Protein 5UQZ (pdb70)

Sequence (354 aa):
NTAVADYQKAKAEFPQQKQEQYNKDFEEKYQSDVKEYEAQKAAYEQQYKKEVAQGLASSGRVEEKAQGLVFINEPEAKLSIEEGVNQYLTKEARQKKHATEDILQQYNTDNYTASDFTQANPYDPKEDTWFKMKVGDQISSVTYDNIVNSKYNDKKISKVKINYTLNSSTNNEEGSALVNLFHDPTKTIFIGAQTSNAGRNDKISVTMQIIFYDENGNEIDLSSGNNAIMSLSSLNHWTTKYGDHVEKVNLGDNEFVKIPGSSVDLHGNEIYSAKDNQYKANGATFNGDGADGWDAVNADDGTPRAATAYYGAGAMTYKGEPFTFTVGGNDQNLPTTIWFATNSAVAVPKDPGAKPTPPEEKPELK

Secondary structure (DSSP, 8-state):
--HHHHHHHHHHHHHHHHHHHHHHHHHHHHHHHHHHHHHHHHHHHHHHHHHT-GGGHHHHS--EE-S--TT-EEEEES---EEPHHHHHHHTTS-HHHHT-GGG--GGGEESS--S-TTS-EEEEEETT--EEEEEE---S-EETTEE--EEEEEEEEEE-SSSSSEEEEEE-SSTTT-EEEEE---SSSS--EEEEEEEEEEE-TTSPBPP-TTS--EEEE----EEEETTEEEEEEEE-TTSEEEPPTT-SEEEETTEEEESS--S-GGGT-SS--SSTTSTT-B-TTS-B--GGGGGG-EEEE--S--EEEEEEEEPTTS-EEEEE---S---------SPP-PPPPP---

Structure (mmCIF, N/CA/C/O backbone):
data_5UQZ
#
_entry.id   5UQZ
#
_cell.length_a   213.098
_cell.length_b   48.596
_cell.length_c   40.775
_cell.angle_alpha   90.000
_cell.angle_beta   96.290
_cell.angle_gamma   90.000
#
_symmetry.space_group_name_H-M   'C 1 2 1'
#
loop_
_entity.id
_entity.type
_entity.pdbx_description
1 polymer 'Glucan-binding protein C, GbpC'
2 non-polymer 'CALCIUM ION'
3 water water
#
loop_
_atom_site.group_PDB
_atom_site.id
_atom_site.type_symbol
_atom_site.label_atom_id
_atom_site.label_alt_id
_atom_site.label_comp_id
_atom_site.label_asym_id
_atom_site.label_entity_id
_atom_site.label_seq_id
_atom_site.pdbx_PDB_ins_code
_atom_site.Cartn_x
_atom_site.Cartn_y
_atom_site.Cartn_z
_atom_site.occupancy
_atom_site.B_iso_or_equiv
_atom_site.auth_seq_id
_atom_site.auth_comp_id
_atom_site.auth_asym_id
_atom_site.auth_atom_id
_atom_site.pdbx_PDB_model_num
ATOM 1 N N . ASN A 1 1 ? 119.128 10.076 51.367 1.00 43.62 124 ASN A N 1
ATOM 2 C CA . ASN A 1 1 ? 119.878 10.774 50.322 1.00 42.80 124 ASN A CA 1
ATOM 3 C C . ASN A 1 1 ? 119.550 10.268 48.907 1.00 39.80 124 ASN A C 1
ATOM 4 O O . ASN A 1 1 ? 119.985 9.193 48.502 1.00 37.09 124 ASN A O 1
ATOM 9 N N . THR A 1 2 ? 118.792 11.070 48.149 1.00 38.13 125 THR A N 1
ATOM 10 C CA . THR A 1 2 ? 118.462 10.760 46.761 1.00 34.76 125 THR A CA 1
ATOM 11 C C . THR A 1 2 ? 118.880 11.876 45.813 1.00 28.88 125 THR A C 1
ATOM 12 O O . THR A 1 2 ? 118.321 11.990 44.719 1.00 28.29 125 THR A O 1
ATOM 16 N N . ALA A 1 3 ? 119.865 12.685 46.210 1.00 26.53 126 ALA A N 1
ATOM 17 C CA . ALA A 1 3 ? 120.220 13.893 45.466 1.00 24.72 126 ALA A CA 1
ATOM 18 C C . ALA A 1 3 ? 120.639 13.585 44.035 1.00 21.50 126 ALA A C 1
ATOM 19 O O . ALA A 1 3 ? 120.196 14.252 43.095 1.00 22.94 126 ALA A O 1
ATOM 21 N N . VAL A 1 4 ? 121.500 12.583 43.847 1.00 19.26 127 VAL A N 1
ATOM 22 C CA . VAL A 1 4 ? 121.994 12.273 42.500 1.00 20.72 127 VAL A CA 1
ATOM 23 C C . VAL A 1 4 ? 120.858 11.832 41.589 1.00 22.77 127 VAL A C 1
ATOM 24 O O . VAL A 1 4 ? 120.732 12.309 40.448 1.00 22.01 127 VAL A O 1
ATOM 28 N N . ALA A 1 5 ? 120.044 10.877 42.066 1.00 24.88 128 ALA A N 1
ATOM 29 C CA . ALA A 1 5 ? 118.953 10.378 41.250 1.00 24.45 128 ALA A CA 1
ATOM 30 C C . ALA A 1 5 ? 117.980 11.491 40.897 1.00 24.57 128 ALA A C 1
ATOM 31 O O . ALA A 1 5 ? 117.507 11.581 39.750 1.00 26.81 128 ALA A O 1
ATOM 33 N N . ASP A 1 6 ? 117.653 12.340 41.876 1.00 25.52 129 ASP A N 1
ATOM 34 C CA . ASP A 1 6 ? 116.696 13.417 41.651 1.00 25.04 129 ASP A CA 1
ATOM 35 C C . ASP A 1 6 ? 117.255 14.455 40.678 1.00 24.32 129 ASP A C 1
ATOM 36 O O . ASP A 1 6 ? 116.537 14.922 39.781 1.00 25.74 129 ASP A O 1
ATOM 41 N N . TYR A 1 7 ? 118.522 14.847 40.862 1.00 20.98 130 TYR A N 1
ATOM 42 C CA . TYR A 1 7 ? 119.164 15.780 39.942 1.00 19.90 130 TYR A CA 1
ATOM 43 C C . TYR A 1 7 ? 119.181 15.219 38.523 1.00 20.57 130 TYR A C 1
ATOM 44 O O . TYR A 1 7 ? 118.847 15.922 37.557 1.00 19.56 130 TYR A O 1
ATOM 53 N N . GLN A 1 8 ? 119.575 13.944 38.372 1.00 19.83 131 GLN A N 1
ATOM 54 C CA . GLN A 1 8 ? 119.702 13.383 37.031 1.00 20.92 131 GLN A CA 1
ATOM 55 C C . GLN A 1 8 ? 118.339 13.246 36.363 1.00 22.59 131 GLN A C 1
ATOM 56 O O . GLN A 1 8 ? 118.215 13.456 35.149 1.00 20.74 131 GLN A O 1
ATOM 62 N N . LYS A 1 9 ? 117.303 12.891 37.130 1.00 23.63 132 LYS A N 1
ATOM 63 C CA . LYS A 1 9 ? 115.958 12.819 36.568 1.00 25.39 132 LYS A CA 1
ATOM 64 C C . LYS A 1 9 ? 115.479 14.194 36.128 1.00 22.88 132 LYS A C 1
ATOM 65 O O . LYS A 1 9 ? 114.916 14.354 35.032 1.00 24.86 132 LYS A O 1
ATOM 71 N N . ALA A 1 10 ? 115.653 15.207 36.982 1.00 21.64 133 ALA A N 1
ATOM 72 C CA . ALA A 1 10 ? 115.167 16.524 36.594 1.00 22.37 133 ALA A CA 1
ATOM 73 C C . ALA A 1 10 ? 115.890 17.010 35.347 1.00 21.98 133 ALA A C 1
ATOM 74 O O . ALA A 1 10 ? 115.259 17.557 34.436 1.00 21.06 133 ALA A O 1
ATOM 76 N N . LYS A 1 11 ? 117.198 16.771 35.264 1.00 18.25 134 LYS A N 1
ATOM 77 C CA . LYS A 1 11 ? 117.952 17.207 34.101 1.00 18.52 134 LYS A CA 1
ATOM 78 C C . LYS A 1 11 ? 117.508 16.470 32.841 1.00 18.65 134 LYS A C 1
ATOM 79 O O . LYS A 1 11 ? 117.310 17.082 31.781 1.00 18.08 134 LYS A O 1
ATOM 85 N N . ALA A 1 12 ? 117.347 15.149 32.938 1.00 20.94 135 ALA A N 1
ATOM 86 C CA . ALA A 1 12 ? 116.980 14.360 31.770 1.00 21.47 135 ALA A CA 1
ATOM 87 C C . ALA A 1 12 ? 115.607 14.733 31.229 1.00 19.31 135 ALA A C 1
ATOM 88 O O . ALA A 1 12 ? 115.392 14.673 30.021 1.00 21.66 135 ALA A O 1
ATOM 90 N N . GLU A 1 13 ? 114.673 15.091 32.105 1.00 20.47 136 GLU A N 1
ATOM 91 C CA . GLU A 1 13 ? 113.286 15.342 31.728 1.00 21.36 136 GLU A CA 1
ATOM 92 C C . GLU A 1 13 ? 113.051 16.776 31.297 1.00 19.58 136 GLU A C 1
ATOM 93 O O . GLU A 1 13 ? 111.994 17.064 30.740 1.00 20.96 136 GLU A O 1
ATOM 99 N N . PHE A 1 14 ? 114.008 17.670 31.534 1.00 19.77 137 PHE A N 1
ATOM 100 C CA . PHE A 1 14 ? 113.770 19.084 31.275 1.00 19.28 137 PHE A CA 1
ATOM 101 C C . PHE A 1 14 ? 113.448 19.392 29.822 1.00 18.21 137 PHE A C 1
ATOM 102 O O . PHE A 1 14 ? 112.509 20.165 29.599 1.00 18.57 137 PHE A O 1
ATOM 110 N N . PRO A 1 15 ? 114.140 18.837 28.822 1.00 17.93 138 PRO A N 1
ATOM 111 C CA . PRO A 1 15 ? 113.773 19.156 27.437 1.00 20.11 138 PRO A CA 1
ATOM 112 C C . PRO A 1 15 ? 112.342 18.798 27.129 1.00 20.10 138 PRO A C 1
ATOM 113 O O . PRO A 1 15 ? 111.627 19.612 26.524 1.00 20.61 138 PRO A O 1
ATOM 117 N N . GLN A 1 16 ? 111.876 17.625 27.573 1.00 20.47 139 GLN A N 1
ATOM 118 C CA A GLN A 1 16 ? 110.477 17.260 27.342 0.43 23.05 139 GLN A CA 1
ATOM 119 C CA B GLN A 1 16 ? 110.476 17.260 27.340 0.57 23.43 139 GLN A CA 1
ATOM 120 C C . GLN A 1 16 ? 109.516 18.197 28.075 1.00 21.24 139 GLN A C 1
ATOM 121 O O . GLN A 1 16 ? 108.456 18.564 27.529 1.00 22.88 139 GLN A O 1
ATOM 132 N N . LYS A 1 17 ? 109.837 18.574 29.322 1.00 20.68 140 LYS A N 1
ATOM 133 C CA . LYS A 1 17 ? 108.985 19.512 30.050 1.00 22.14 140 LYS A CA 1
ATOM 134 C C . LYS A 1 17 ? 108.882 20.849 29.322 1.00 19.06 140 LYS A C 1
ATOM 135 O O . LYS A 1 17 ? 107.800 21.447 29.262 1.00 21.24 140 LYS A O 1
ATOM 141 N N . GLN A 1 18 ? 109.985 21.316 28.725 1.00 18.14 141 GLN A N 1
ATOM 142 C CA . GLN A 1 18 ? 109.946 22.569 27.984 1.00 17.92 141 GLN A CA 1
ATOM 143 C C . GLN A 1 18 ? 109.128 22.412 26.713 1.00 19.43 141 GLN A C 1
ATOM 144 O O . GLN A 1 18 ? 108.350 23.306 26.355 1.00 21.44 141 GLN A O 1
ATOM 150 N N . GLU A 1 19 ? 109.250 21.272 26.030 1.00 19.25 142 GLU A N 1
ATOM 151 C CA . GLU A 1 19 ? 108.434 21.081 24.838 1.00 20.87 142 GLU A CA 1
ATOM 152 C C . GLU A 1 19 ? 106.954 21.016 25.185 1.00 22.49 142 GLU A C 1
ATOM 153 O O . GLU A 1 19 ? 106.117 21.604 24.493 1.00 23.03 142 GLU A O 1
ATOM 159 N N . GLN A 1 20 ? 106.617 20.331 26.273 1.00 23.01 143 GLN A N 1
ATOM 160 C CA . GLN A 1 20 ? 105.219 20.309 26.685 1.00 22.69 143 GLN A CA 1
ATOM 161 C C . GLN A 1 20 ? 104.734 21.703 27.062 1.00 22.71 143 GLN A C 1
ATOM 162 O O . GLN A 1 20 ? 103.591 22.084 26.741 1.00 22.47 143 GLN A O 1
ATOM 168 N N . TYR A 1 21 ? 105.578 22.484 27.743 1.00 21.02 144 TYR A N 1
ATOM 169 C CA . TYR A 1 21 ? 105.213 23.860 28.073 1.00 21.44 144 TYR A CA 1
ATOM 170 C C . TYR A 1 21 ? 104.920 24.681 26.813 1.00 20.84 144 TYR A C 1
ATOM 171 O O . TYR A 1 21 ? 103.947 25.438 26.762 1.00 20.81 144 TYR A O 1
ATOM 180 N N . ASN A 1 22 ? 105.759 24.559 25.791 1.00 19.16 145 ASN A N 1
ATOM 181 C CA . ASN A 1 22 ? 105.500 25.319 24.581 1.00 19.89 145 ASN A CA 1
ATOM 182 C C . ASN A 1 22 ? 104.147 24.962 23.992 1.00 18.68 145 ASN A C 1
ATOM 183 O O . ASN A 1 22 ? 103.403 25.847 23.546 1.00 21.09 145 ASN A O 1
ATOM 188 N N . LYS A 1 23 ? 103.822 23.663 23.948 1.00 20.02 146 LYS A N 1
ATOM 189 C CA . LYS A 1 23 ? 102.518 23.240 23.440 1.00 20.25 146 LYS A CA 1
ATOM 190 C C . LYS A 1 23 ? 101.391 23.777 24.316 1.00 19.55 146 LYS A C 1
ATOM 191 O O . LYS A 1 23 ? 100.369 24.272 23.807 1.00 20.22 146 LYS A O 1
ATOM 197 N N . ASP A 1 24 ? 101.550 23.678 25.639 1.00 18.52 147 ASP A N 1
ATOM 198 C CA . ASP A 1 24 ? 100.518 24.156 26.548 1.00 21.18 147 ASP A CA 1
ATOM 199 C C . ASP A 1 24 ? 100.357 25.659 26.475 1.00 20.09 147 ASP A C 1
ATOM 200 O O . ASP A 1 24 ? 99.238 26.168 26.616 1.00 20.09 147 ASP A O 1
ATOM 205 N N . PHE A 1 25 ? 101.444 26.385 26.221 1.00 18.20 148 PHE A N 1
ATOM 206 C CA . PHE A 1 25 ? 101.347 27.836 26.139 1.00 19.45 148 PHE A CA 1
ATOM 207 C C . PHE A 1 25 ? 100.652 28.266 24.850 1.00 18.22 148 PHE A C 1
ATOM 208 O O . PHE A 1 25 ? 99.814 29.183 24.858 1.00 18.74 148 PHE A O 1
ATOM 216 N N A GLU A 1 26 ? 101.001 27.630 23.734 0.54 18.46 149 GLU A N 1
ATOM 217 N N B GLU A 1 26 ? 101.000 27.641 23.720 0.46 18.71 149 GLU A N 1
ATOM 218 C CA A GLU A 1 26 ? 100.286 27.881 22.486 0.54 17.94 149 GLU A CA 1
ATOM 219 C CA B GLU A 1 26 ? 100.256 27.912 22.488 0.46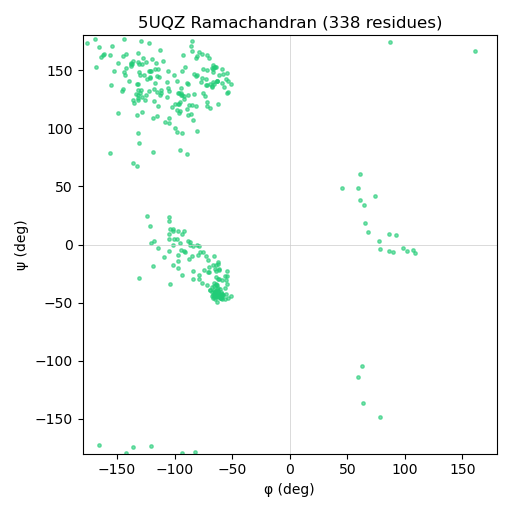 18.67 149 GLU A CA 1
ATOM 220 C C A GLU A 1 26 ? 98.798 27.581 22.636 0.54 17.47 149 GLU A C 1
ATOM 221 C C B GLU A 1 26 ? 98.777 27.612 22.677 0.46 17.44 149 GLU A C 1
ATOM 222 O O A GLU A 1 26 ? 97.944 28.326 22.123 0.54 19.62 149 GLU A O 1
ATOM 223 O O B GLU A 1 26 ? 97.910 28.373 22.212 0.46 17.99 149 GLU A O 1
ATOM 234 N N . LYS A 1 27 ? 98.466 26.498 23.350 1.00 19.62 150 LYS A N 1
ATOM 235 C CA . LYS A 1 27 ? 97.066 26.139 23.558 1.00 21.43 150 LYS A CA 1
ATOM 236 C C . LYS A 1 27 ? 96.381 27.189 24.418 1.00 18.46 150 LYS A C 1
ATOM 237 O O . LYS A 1 27 ? 95.238 27.577 24.148 1.00 17.92 150 LYS A O 1
ATOM 243 N N . TYR A 1 28 ? 97.088 27.691 25.429 1.00 18.40 151 TYR A N 1
ATOM 244 C CA . TYR A 1 28 ? 96.551 28.763 26.258 1.00 19.15 151 TYR A CA 1
ATOM 245 C C . TYR A 1 28 ? 96.259 30.016 25.427 1.00 18.59 151 TYR A C 1
ATOM 246 O O . TYR A 1 28 ? 95.169 30.594 25.534 1.00 19.57 151 TYR A O 1
ATOM 255 N N . GLN A 1 29 ? 97.194 30.428 24.562 1.00 19.59 152 GLN A N 1
ATOM 256 C CA . GLN A 1 29 ? 96.935 31.605 23.732 1.00 18.61 152 GLN A CA 1
ATOM 257 C C . GLN A 1 29 ? 95.695 31.402 22.871 1.00 18.45 152 GLN A C 1
ATOM 258 O O . GLN A 1 29 ? 94.875 32.319 22.715 1.00 21.48 152 GLN A O 1
ATOM 264 N N . SER A 1 30 ? 95.554 30.216 22.281 1.00 16.99 153 SER A N 1
ATOM 265 C CA . SER A 1 30 ? 94.378 29.912 21.464 1.00 18.23 153 SER A CA 1
ATOM 266 C C . SER A 1 30 ? 93.117 29.920 22.319 1.00 17.02 153 SER A C 1
ATOM 267 O O . SER A 1 30 ? 92.063 30.450 21.909 1.00 17.36 153 SER A O 1
ATOM 270 N N . ASP A 1 31 ? 93.189 29.282 23.492 1.00 17.24 154 ASP A N 1
ATOM 271 C CA . ASP A 1 31 ? 92.036 29.220 24.385 1.00 17.61 154 ASP A CA 1
ATOM 272 C C . ASP A 1 31 ? 91.598 30.604 24.858 1.00 16.97 154 ASP A C 1
ATOM 273 O O . ASP A 1 31 ? 90.397 30.842 25.036 1.00 18.72 154 ASP A O 1
ATOM 278 N N . VAL A 1 32 ? 92.538 31.518 25.111 1.00 17.67 155 VAL A N 1
ATOM 279 C CA . VAL A 1 32 ? 92.164 32.859 25.554 1.00 19.43 155 VAL A CA 1
ATOM 280 C C . VAL A 1 32 ? 91.351 33.547 24.476 1.00 16.96 155 VAL A C 1
ATOM 281 O O . VAL A 1 32 ? 90.357 34.211 24.769 1.00 17.92 155 VAL A O 1
ATOM 285 N N . LYS A 1 33 ? 91.751 33.395 23.213 1.00 17.59 156 LYS A N 1
ATOM 286 C CA . LYS A 1 33 ? 90.988 34.039 22.155 1.00 17.28 156 LYS A CA 1
ATOM 287 C C . LYS A 1 33 ? 89.591 33.453 22.055 1.00 15.89 156 LYS A C 1
ATOM 288 O O . LYS A 1 33 ? 88.607 34.187 21.846 1.00 15.94 156 LYS A O 1
ATOM 294 N N . GLU A 1 34 ? 89.482 32.134 22.185 1.00 15.22 157 GLU A N 1
ATOM 295 C CA . GLU A 1 34 ? 88.164 31.526 22.108 1.00 14.10 157 GLU A CA 1
ATOM 296 C C . GLU A 1 34 ? 87.309 31.971 23.278 1.00 13.14 157 GLU A C 1
ATOM 297 O O . GLU A 1 34 ? 86.127 32.279 23.107 1.00 13.59 157 GLU A O 1
ATOM 303 N N . TYR A 1 35 ? 87.900 32.014 24.474 1.00 14.64 158 TYR A N 1
ATOM 304 C CA . TYR A 1 35 ? 87.188 32.438 25.667 1.00 14.76 158 TYR A CA 1
ATOM 305 C C . TYR A 1 35 ? 86.678 33.860 25.512 1.00 14.94 158 TYR A C 1
ATOM 306 O O . TYR A 1 35 ? 85.530 34.170 25.860 1.00 15.19 158 TYR A O 1
ATOM 315 N N . GLU A 1 36 ? 87.529 34.766 25.016 1.00 15.98 159 GLU A N 1
ATOM 316 C CA . GLU A 1 36 ? 87.093 36.145 24.897 1.00 17.13 159 GLU A CA 1
ATOM 317 C C . GLU A 1 36 ? 85.931 36.265 23.922 1.00 14.80 159 GLU A C 1
ATOM 318 O O . GLU A 1 36 ? 84.999 37.059 24.144 1.00 14.43 159 GLU A O 1
ATOM 324 N N . ALA A 1 37 ? 85.962 35.492 22.818 1.00 13.39 160 ALA A N 1
ATOM 325 C CA . ALA A 1 37 ? 84.830 35.545 21.894 1.00 12.49 160 ALA A CA 1
ATOM 326 C C . ALA A 1 37 ? 83.561 34.978 22.523 1.00 11.28 160 ALA A C 1
ATOM 327 O O . ALA A 1 37 ? 82.472 35.580 22.414 1.00 11.51 160 ALA A O 1
ATOM 329 N N . GLN A 1 38 ? 83.676 33.850 23.222 1.00 11.60 161 GLN A N 1
ATOM 330 C CA . GLN A 1 38 ? 82.494 33.262 23.847 1.00 12.22 161 GLN A CA 1
ATOM 331 C C . GLN A 1 38 ? 81.948 34.163 24.934 1.00 11.63 161 GLN A C 1
ATOM 332 O O . GLN A 1 38 ? 80.724 34.322 25.067 1.00 11.36 161 GLN A O 1
ATOM 338 N N . LYS A 1 39 ? 82.852 34.748 25.725 1.00 11.69 162 LYS A N 1
ATOM 339 C CA . LYS A 1 39 ? 82.403 35.614 26.806 1.00 12.71 162 LYS A CA 1
ATOM 340 C C . LYS A 1 39 ? 81.675 36.837 26.256 1.00 12.40 162 LYS A C 1
ATOM 341 O O . LYS A 1 39 ? 80.632 37.229 26.776 1.00 12.98 162 LYS A O 1
ATOM 347 N N . ALA A 1 40 ? 82.213 37.465 25.200 1.00 12.40 163 ALA A N 1
ATOM 348 C CA . ALA A 1 40 ? 81.555 38.629 24.619 1.00 12.40 163 ALA A CA 1
ATOM 349 C C . ALA A 1 40 ? 80.176 38.267 24.099 1.00 11.52 163 ALA A C 1
ATOM 350 O O . ALA A 1 40 ? 79.225 39.028 24.291 1.00 12.77 163 ALA A O 1
ATOM 352 N N . ALA A 1 41 ? 80.059 37.140 23.391 1.00 10.09 164 ALA A N 1
ATOM 353 C CA . ALA A 1 41 ? 78.759 36.739 22.868 1.00 9.89 164 ALA A CA 1
ATOM 354 C C . ALA A 1 41 ? 77.772 36.448 23.999 1.00 9.81 164 ALA A C 1
ATOM 355 O O . ALA A 1 41 ? 76.594 36.839 23.912 1.00 10.43 164 ALA A O 1
ATOM 357 N N . TYR A 1 42 ? 78.226 35.747 25.062 1.00 10.06 165 TYR A N 1
ATOM 358 C CA . TYR A 1 42 ? 77.375 35.446 26.210 1.00 11.18 165 TYR A CA 1
ATOM 359 C C . TYR A 1 42 ? 76.907 36.713 26.906 1.00 11.95 165 TYR A C 1
ATOM 360 O O . TYR A 1 42 ? 75.719 36.850 27.233 1.00 11.55 165 TYR A O 1
ATOM 369 N N . GLU A 1 43 ? 77.824 37.663 27.108 1.00 11.77 166 GLU A N 1
ATOM 370 C CA . GLU A 1 43 ? 77.404 38.873 27.793 1.00 12.77 166 GLU A CA 1
ATOM 371 C C . GLU A 1 43 ? 76.408 39.643 26.938 1.00 11.71 166 GLU A C 1
ATOM 372 O O . GLU A 1 43 ? 75.473 40.260 27.469 1.00 12.76 166 GLU A O 1
ATOM 378 N N . GLN A 1 44 ? 76.627 39.680 25.622 1.00 11.73 167 GLN A N 1
ATOM 379 C CA A GLN A 1 44 ? 75.662 40.346 24.759 0.42 11.65 167 GLN A CA 1
ATOM 380 C CA B GLN A 1 44 ? 75.661 40.344 24.755 0.58 12.08 167 GLN A CA 1
ATOM 381 C C . GLN A 1 44 ? 74.297 39.668 24.812 1.00 10.98 167 GLN A C 1
ATOM 382 O O . GLN A 1 44 ? 73.259 40.346 24.879 1.00 11.66 167 GLN A O 1
ATOM 393 N N . TYR A 1 45 ? 74.278 38.334 24.759 1.00 10.70 168 TYR A N 1
ATOM 394 C CA . TYR A 1 45 ? 73.014 37.629 24.833 1.00 10.13 168 TYR A CA 1
ATOM 395 C C . TYR A 1 45 ? 72.290 37.911 26.155 1.00 10.45 168 TYR A C 1
ATOM 396 O O . TYR A 1 45 ? 71.073 38.173 26.161 1.00 10.61 168 TYR A O 1
ATOM 405 N N . LYS A 1 46 ? 73.021 37.904 27.273 1.00 10.78 169 LYS A N 1
ATOM 406 C CA . LYS A 1 46 ? 72.381 38.208 28.549 1.00 11.64 169 LYS A CA 1
ATOM 407 C C . LYS A 1 46 ? 71.776 39.598 28.534 1.00 11.44 169 LYS A C 1
ATOM 408 O O . LYS A 1 46 ? 70.679 39.803 29.081 1.00 12.82 169 LYS A O 1
ATOM 414 N N . LYS A 1 47 ? 72.479 40.580 27.946 1.00 12.40 170 LYS A N 1
ATOM 415 C CA . LYS A 1 47 ? 71.954 41.936 27.866 1.00 13.28 170 LYS A CA 1
ATOM 416 C C . LYS A 1 47 ? 70.701 41.977 26.993 1.00 12.36 170 LYS A C 1
ATOM 417 O O . LYS A 1 47 ? 69.733 42.680 27.317 1.00 13.21 170 LYS A O 1
ATOM 423 N N . GLU A 1 48 ? 70.705 41.270 25.854 1.00 11.61 171 GLU A N 1
ATOM 424 C CA . GLU A 1 48 ? 69.538 41.264 24.960 1.00 11.24 171 GLU A CA 1
ATOM 425 C C . GLU A 1 48 ? 68.323 40.682 25.660 1.00 10.77 171 GLU A C 1
ATOM 426 O O . GLU A 1 48 ? 67.197 41.175 25.476 1.00 12.04 171 GLU A O 1
ATOM 432 N N . VAL A 1 49 ? 68.523 39.616 26.435 1.00 10.87 172 VAL A N 1
ATOM 433 C CA . VAL A 1 49 ? 67.419 39.024 27.202 1.00 10.71 172 VAL A CA 1
ATOM 434 C C . VAL A 1 49 ? 66.937 39.991 28.282 1.00 12.27 172 VAL A C 1
ATOM 435 O O . VAL A 1 49 ? 65.731 40.245 28.417 1.00 14.48 172 VAL A O 1
ATOM 439 N N . ALA A 1 50 ? 67.869 40.599 29.025 1.00 12.28 173 ALA A N 1
ATOM 440 C CA . ALA A 1 50 ? 67.462 41.469 30.131 1.00 13.78 173 ALA A CA 1
ATOM 441 C C . ALA A 1 50 ? 66.760 42.723 29.625 1.00 13.13 173 ALA A C 1
ATOM 442 O O . ALA A 1 50 ? 65.802 43.204 30.249 1.00 16.75 173 ALA A O 1
ATOM 444 N N . GLN A 1 51 ? 67.249 43.312 28.550 1.00 12.88 174 GLN A N 1
ATOM 445 C CA . GLN A 1 51 ? 66.746 44.601 28.097 1.00 13.58 174 GLN A CA 1
ATOM 446 C C . GLN A 1 51 ? 65.611 44.486 27.122 1.00 14.08 174 GLN A C 1
ATOM 447 O O . GLN A 1 51 ? 65.022 45.510 26.761 1.00 14.94 174 GLN A O 1
ATOM 453 N N . GLY A 1 52 ? 65.296 43.278 26.688 1.00 13.22 175 GLY A N 1
ATOM 454 C CA . GLY A 1 52 ? 64.223 43.134 25.742 1.00 14.80 175 GLY A CA 1
ATOM 455 C C . GLY A 1 52 ? 64.621 43.594 24.360 1.00 14.18 175 GLY A C 1
ATOM 456 O O . GLY A 1 52 ? 63.843 44.291 23.687 1.00 15.57 175 GLY A O 1
ATOM 457 N N . LEU A 1 53 ? 65.839 43.249 23.922 1.00 13.67 176 LEU A N 1
ATOM 458 C CA . LEU A 1 53 ? 66.228 43.490 22.549 1.00 14.67 176 LEU A CA 1
ATOM 459 C C . LEU A 1 53 ? 65.747 42.328 21.690 1.00 13.54 176 LEU A C 1
ATOM 460 O O . LEU A 1 53 ? 65.356 41.289 22.196 1.00 13.99 176 LEU A O 1
ATOM 465 N N . ALA A 1 54 ? 65.781 42.510 20.366 1.00 15.78 177 ALA A N 1
ATOM 466 C CA . ALA A 1 54 ? 65.164 41.543 19.452 1.00 15.55 177 ALA A CA 1
ATOM 467 C C . ALA A 1 54 ? 65.645 40.109 19.679 1.00 16.54 177 ALA A C 1
ATOM 468 O O . ALA A 1 54 ? 64.823 39.182 19.731 1.00 15.97 177 ALA A O 1
ATOM 470 N N . SER A 1 55 ? 66.968 39.908 19.822 1.00 14.80 178 SER A N 1
ATOM 471 C CA A SER A 1 55 ? 67.491 38.545 20.016 0.81 17.35 178 SER A CA 1
ATOM 472 C CA B SER A 1 55 ? 67.483 38.542 20.020 0.19 15.28 178 SER A CA 1
ATOM 473 C C . SER A 1 55 ? 67.107 37.940 21.377 1.00 13.95 178 SER A C 1
ATOM 474 O O . SER A 1 55 ? 67.162 36.708 21.569 1.00 14.60 178 SER A O 1
ATOM 479 N N . GLY A 1 56 ? 66.702 38.760 22.340 1.00 11.27 179 GLY A N 1
ATOM 480 C CA . GLY A 1 56 ? 66.157 38.235 23.572 1.00 10.85 179 GLY A CA 1
ATOM 481 C C . GLY A 1 56 ? 64.887 37.429 23.376 1.00 10.79 179 GLY A C 1
ATOM 482 O O . GLY A 1 56 ? 64.506 36.679 24.282 1.00 11.28 179 GLY A O 1
ATOM 483 N N . ARG A 1 57 ? 64.253 37.541 22.202 1.00 10.02 180 ARG A N 1
ATOM 484 C CA . ARG A 1 57 ? 63.057 36.753 21.963 1.00 10.83 180 ARG A CA 1
ATOM 485 C C . ARG A 1 57 ? 63.314 35.259 22.009 1.00 10.00 180 ARG A C 1
ATOM 486 O O . ARG A 1 57 ? 62.376 34.507 22.259 1.00 11.01 180 ARG A O 1
ATOM 494 N N . VAL A 1 58 ? 64.551 34.801 21.810 1.00 10.70 181 VAL A N 1
ATOM 495 C CA . VAL A 1 58 ? 64.803 33.354 21.926 1.00 11.25 181 VAL A CA 1
ATOM 496 C C . VAL A 1 58 ? 64.347 32.833 23.282 1.00 12.91 181 VAL A C 1
ATOM 497 O O . VAL A 1 58 ? 63.759 31.747 23.388 1.00 13.81 181 VAL A O 1
ATOM 501 N N . GLU A 1 59 ? 64.642 33.586 24.342 1.00 12.40 182 GLU A N 1
ATOM 502 C CA A GLU A 1 59 ? 64.200 33.234 25.679 0.55 15.27 182 GLU A CA 1
ATOM 503 C CA B GLU A 1 59 ? 64.187 33.220 25.672 0.45 15.33 182 GLU A CA 1
ATOM 504 C C . GLU A 1 59 ? 62.802 33.784 25.982 1.00 17.63 182 GLU A C 1
ATOM 505 O O . GLU A 1 59 ? 61.942 33.078 26.518 1.00 22.32 182 GLU A O 1
ATOM 516 N N . LYS A 1 60 ? 62.552 35.037 25.630 1.00 13.97 183 LYS A N 1
ATOM 517 C CA . LYS A 1 60 ? 61.353 35.699 26.128 1.00 15.14 183 LYS A CA 1
ATOM 518 C C . LYS A 1 60 ? 60.094 35.302 25.373 1.00 13.04 183 LYS A C 1
ATOM 519 O O . LYS A 1 60 ? 59.001 35.407 25.953 1.00 17.89 183 LYS A O 1
ATOM 525 N N . ALA A 1 61 ? 60.216 34.963 24.094 1.00 10.54 184 ALA A N 1
ATOM 526 C CA . ALA A 1 61 ? 59.032 34.762 23.277 1.00 10.54 184 ALA A CA 1
ATOM 527 C C . ALA A 1 61 ? 58.758 33.289 23.010 1.00 9.22 184 ALA A C 1
ATOM 528 O O . ALA A 1 61 ? 57.747 32.983 22.377 1.00 10.62 184 ALA A O 1
ATOM 530 N N . GLN A 1 62 ? 59.647 32.390 23.423 1.00 9.13 185 GLN A N 1
ATOM 531 C CA . GLN A 1 62 ? 59.508 30.992 23.013 1.00 8.60 185 GLN A CA 1
ATOM 532 C C . GLN A 1 62 ? 58.310 30.324 23.660 1.00 8.37 185 GLN A C 1
ATOM 533 O O . GLN A 1 62 ? 58.248 30.165 24.891 1.00 10.42 185 GLN A O 1
ATOM 539 N N . GLY A 1 63 ? 57.357 29.889 22.853 1.00 8.11 186 GLY A N 1
ATOM 540 C CA . GLY A 1 63 ? 56.254 29.061 23.291 1.00 7.91 186 GLY A CA 1
ATOM 541 C C . GLY A 1 63 ? 56.275 27.673 22.686 1.00 7.56 186 GLY A C 1
ATOM 542 O O . GLY A 1 63 ? 55.391 26.867 23.013 1.00 8.12 186 GLY A O 1
ATOM 543 N N . LEU A 1 64 ? 57.222 27.386 21.800 1.00 7.16 187 LEU A N 1
ATOM 544 C CA . LEU A 1 64 ? 57.283 26.096 21.127 1.00 7.25 187 LEU A CA 1
ATOM 545 C C . LEU A 1 64 ? 58.262 25.205 21.888 1.00 7.46 187 LEU A C 1
ATOM 546 O O . LEU A 1 64 ? 59.399 25.608 22.147 1.00 8.14 187 LEU A O 1
ATOM 551 N N . VAL A 1 65 ? 57.826 23.984 22.195 1.00 7.53 188 VAL A N 1
ATOM 552 C CA . VAL A 1 65 ? 58.694 22.922 22.682 1.00 8.35 188 VAL A CA 1
ATOM 553 C C . VAL A 1 65 ? 58.602 21.810 21.644 1.00 7.71 188 VAL A C 1
ATOM 554 O O . VAL A 1 65 ? 57.555 21.174 21.511 1.00 8.38 188 VAL A O 1
ATOM 558 N N . PHE A 1 66 ? 59.667 21.615 20.885 1.00 7.83 189 PHE A N 1
ATOM 559 C CA . PHE A 1 66 ? 59.667 20.688 19.758 1.00 7.28 189 PHE A CA 1
ATOM 560 C C . PHE A 1 66 ? 61.121 20.291 19.555 1.00 7.51 189 PHE A C 1
ATOM 561 O O . PHE A 1 66 ? 61.839 20.822 18.706 1.00 7.51 189 PHE A O 1
ATOM 569 N N . ILE A 1 67 ? 61.576 19.377 20.398 1.00 10.06 190 ILE A N 1
ATOM 570 C CA . ILE A 1 67 ? 63.000 19.081 20.457 1.00 13.01 190 ILE A CA 1
ATOM 571 C C . ILE A 1 67 ? 63.347 17.628 20.392 1.00 14.31 190 ILE A C 1
ATOM 572 O O . ILE A 1 67 ? 64.450 17.275 19.957 1.00 18.65 190 ILE A O 1
ATOM 577 N N . ASN A 1 68 ? 62.475 16.769 20.847 1.00 10.73 191 ASN A N 1
ATOM 578 C CA . ASN A 1 68 ? 62.838 15.348 20.954 1.00 18.01 191 ASN A CA 1
ATOM 579 C C . ASN A 1 68 ? 61.575 14.534 20.735 1.00 11.76 191 ASN A C 1
ATOM 580 O O . ASN A 1 68 ? 60.701 14.613 21.580 1.00 15.23 191 ASN A O 1
ATOM 585 N N . GLU A 1 69 ? 61.475 13.765 19.642 1.00 8.85 192 GLU A N 1
ATOM 586 C CA . GLU A 1 69 ? 60.285 12.950 19.391 1.00 8.24 192 GLU A CA 1
ATOM 587 C C . GLU A 1 69 ? 60.734 11.580 18.925 1.00 9.07 192 GLU A C 1
ATOM 588 O O . GLU A 1 69 ? 60.563 11.186 17.763 1.00 8.82 192 GLU A O 1
ATOM 594 N N . PRO A 1 70 ? 61.311 10.794 19.842 1.00 9.58 193 PRO A N 1
ATOM 595 C CA . PRO A 1 70 ? 61.956 9.542 19.437 1.00 11.64 193 PRO A CA 1
ATOM 596 C C . PRO A 1 70 ? 60.972 8.416 19.170 1.00 10.49 193 PRO A C 1
ATOM 597 O O . PRO A 1 70 ? 61.384 7.355 18.698 1.00 14.02 193 PRO A O 1
ATOM 601 N N . GLU A 1 71 ? 59.684 8.611 19.435 1.00 11.01 194 GLU A N 1
ATOM 602 C CA . GLU A 1 71 ? 58.655 7.605 19.184 1.00 10.58 194 GLU A CA 1
ATOM 603 C C . GLU A 1 71 ? 57.872 7.888 17.917 1.00 8.77 194 GLU A C 1
ATOM 604 O O . GLU A 1 71 ? 56.948 7.138 17.620 1.00 9.78 194 GLU A O 1
ATOM 610 N N . ALA A 1 72 ? 58.178 8.968 17.215 1.00 8.64 195 ALA A N 1
ATOM 611 C CA . ALA A 1 72 ? 57.310 9.385 16.1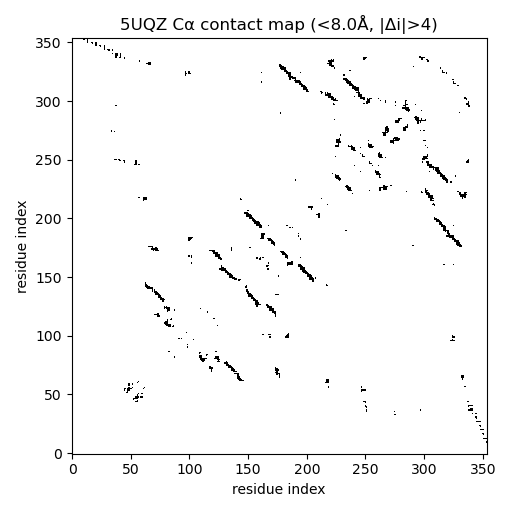13 1.00 8.65 195 ALA A CA 1
ATOM 612 C C . ALA A 1 72 ? 57.368 8.368 14.974 1.00 7.54 195 ALA A C 1
ATOM 613 O O . ALA A 1 72 ? 58.388 7.698 14.756 1.00 9.16 195 ALA A O 1
ATOM 615 N N . LYS A 1 73 ? 56.267 8.285 14.229 1.00 8.18 196 LYS A N 1
ATOM 616 C CA . LYS A 1 73 ? 56.202 7.434 13.050 1.00 8.08 196 LYS A CA 1
ATOM 617 C C . LYS A 1 73 ? 55.721 8.272 11.869 1.00 8.42 196 LYS A C 1
ATOM 618 O O . LYS A 1 73 ? 55.093 9.320 12.039 1.00 10.04 196 LYS A O 1
ATOM 624 N N . LEU A 1 74 ? 56.001 7.752 10.672 1.00 9.05 197 LEU A N 1
ATOM 625 C CA . LEU A 1 74 ? 55.874 8.488 9.424 1.00 10.81 197 LEU A CA 1
ATOM 626 C C . LEU A 1 74 ? 54.816 7.922 8.494 1.00 9.51 197 LEU A C 1
ATOM 627 O O . LEU A 1 74 ? 54.714 6.709 8.343 1.00 11.74 197 LEU A O 1
ATOM 632 N N . SER A 1 75 ? 54.145 8.810 7.761 1.00 9.60 198 SER A N 1
ATOM 633 C CA . SER A 1 75 ? 53.304 8.489 6.620 1.00 10.39 198 SER A CA 1
ATOM 634 C C . SER A 1 75 ? 53.717 9.432 5.509 1.00 9.93 198 SER A C 1
ATOM 635 O O . SER A 1 75 ? 53.767 10.648 5.724 1.00 10.71 198 SER A O 1
ATOM 638 N N . ILE A 1 76 ? 54.054 8.879 4.347 1.00 9.51 199 ILE A N 1
ATOM 639 C CA . ILE A 1 76 ? 54.718 9.656 3.305 1.00 9.42 199 ILE A CA 1
ATOM 640 C C . ILE A 1 76 ? 53.871 9.606 2.044 1.00 9.72 199 ILE A C 1
ATOM 641 O O . ILE A 1 76 ? 53.481 8.519 1.608 1.00 12.46 199 ILE A O 1
ATOM 646 N N . GLU A 1 77 ? 53.639 10.766 1.449 1.00 9.13 200 GLU A N 1
ATOM 647 C CA A GLU A 1 77 ? 52.948 10.878 0.186 0.56 10.48 200 GLU A CA 1
ATOM 648 C CA B GLU A 1 77 ? 52.936 10.899 0.191 0.44 9.69 200 GLU A CA 1
ATOM 649 C C . GLU A 1 77 ? 53.837 11.596 -0.817 1.00 9.15 200 GLU A C 1
ATOM 650 O O . GLU A 1 77 ? 54.538 12.551 -0.480 1.00 10.24 200 GLU A O 1
ATOM 661 N N . GLY A 1 78 ? 53.834 11.106 -2.051 1.00 8.59 201 GLY A N 1
ATOM 662 C CA . GLY A 1 78 ? 54.507 11.778 -3.146 1.00 9.60 201 GLY A CA 1
ATOM 663 C C . GLY A 1 78 ? 55.885 11.240 -3.488 1.00 9.38 201 GLY A C 1
ATOM 664 O O . GLY A 1 78 ? 56.493 11.744 -4.431 1.00 11.00 201 GLY A O 1
ATOM 665 N N . VAL A 1 79 ? 56.417 10.267 -2.764 1.00 10.44 202 VAL A N 1
ATOM 666 C CA . VAL A 1 79 ? 57.725 9.675 -3.072 1.00 11.30 202 VAL A CA 1
ATOM 667 C C . VAL A 1 79 ? 57.494 8.485 -3.970 1.00 14.22 202 VAL A C 1
ATOM 668 O O . VAL A 1 79 ? 56.677 7.606 -3.648 1.00 18.45 202 VAL A O 1
ATOM 672 N N . ASN A 1 80 ? 58.206 8.457 -5.108 1.00 17.83 203 ASN A N 1
ATOM 673 C CA . ASN A 1 80 ? 58.116 7.357 -6.038 1.00 21.47 203 ASN A CA 1
ATOM 674 C C . ASN A 1 80 ? 59.343 6.471 -6.107 1.00 12.91 203 ASN A C 1
ATOM 675 O O . ASN A 1 80 ? 59.288 5.470 -6.791 1.00 14.47 203 ASN A O 1
ATOM 680 N N . GLN A 1 81 ? 60.471 6.840 -5.519 1.00 12.58 204 GLN A N 1
ATOM 681 C CA . GLN A 1 81 ? 61.703 6.039 -5.602 1.00 10.11 204 GLN A CA 1
ATOM 682 C C . GLN A 1 81 ? 62.291 5.865 -4.209 1.00 10.29 204 GLN A C 1
ATOM 683 O O . GLN A 1 81 ? 63.154 6.649 -3.785 1.00 12.59 204 GLN A O 1
ATOM 689 N N . TYR A 1 82 ? 61.858 4.846 -3.500 1.00 8.07 205 TYR A N 1
ATOM 690 C CA . TYR A 1 82 ? 62.472 4.500 -2.221 1.00 7.33 205 TYR A CA 1
ATOM 691 C C . TYR A 1 82 ? 63.744 3.688 -2.443 1.00 7.68 205 TYR A C 1
ATOM 692 O O . TYR A 1 82 ? 63.838 2.887 -3.374 1.00 9.02 205 TYR A O 1
ATOM 701 N N . LEU A 1 83 ? 64.749 3.896 -1.574 1.00 7.55 206 LEU A N 1
ATOM 702 C CA . LEU A 1 83 ? 65.959 3.096 -1.660 1.00 7.42 206 LEU A CA 1
ATOM 703 C C . LEU A 1 83 ? 65.662 1.711 -1.113 1.00 7.99 206 LEU A C 1
ATOM 704 O O . LEU A 1 83 ? 65.143 1.574 -0.009 1.00 8.91 206 LEU A O 1
ATOM 709 N N . THR A 1 84 ? 66.017 0.676 -1.859 1.00 8.80 207 THR A N 1
ATOM 710 C CA . THR A 1 84 ? 65.777 -0.674 -1.347 1.00 9.96 207 THR A CA 1
ATOM 711 C C . THR A 1 84 ? 66.626 -0.912 -0.100 1.00 10.63 207 THR A C 1
ATOM 712 O O . THR A 1 84 ? 67.691 -0.317 0.092 1.00 11.42 207 THR A O 1
ATOM 716 N N . LYS A 1 85 ? 66.152 -1.787 0.775 1.00 12.89 208 LYS A N 1
ATOM 717 C CA . LYS A 1 85 ? 66.958 -2.092 1.943 1.00 15.72 208 LYS A CA 1
ATOM 718 C C . LYS A 1 85 ? 68.271 -2.748 1.570 1.00 14.45 208 LYS A C 1
ATOM 719 O O . LYS A 1 85 ? 69.278 -2.512 2.235 1.00 15.00 208 LYS A O 1
ATOM 725 N N . GLU A 1 86 ? 68.287 -3.584 0.521 1.00 14.13 209 GLU A N 1
ATOM 726 C CA . GLU A 1 86 ? 69.559 -4.143 0.067 1.00 13.82 209 GLU A CA 1
ATOM 727 C C . GLU A 1 86 ? 70.548 -3.066 -0.337 1.00 12.61 209 GLU A C 1
ATOM 728 O O . GLU A 1 86 ? 71.727 -3.142 0.000 1.00 13.94 209 GLU A O 1
ATOM 734 N N . ALA A 1 87 ? 70.082 -2.041 -1.055 1.00 12.32 210 ALA A N 1
ATOM 735 C CA . ALA A 1 87 ? 70.999 -0.963 -1.433 1.00 12.15 210 ALA A CA 1
ATOM 736 C C . ALA A 1 87 ? 71.422 -0.128 -0.233 1.00 13.01 210 ALA A C 1
ATOM 737 O O . ALA A 1 87 ? 72.593 0.274 -0.140 1.00 15.20 210 ALA A O 1
ATOM 739 N N . ARG A 1 88 ? 70.506 0.146 0.706 1.00 13.56 211 ARG A N 1
ATOM 740 C CA . ARG A 1 88 ? 70.890 0.822 1.936 1.00 15.31 211 ARG A CA 1
ATOM 741 C C . ARG A 1 88 ? 71.994 0.048 2.657 1.00 17.75 211 ARG A C 1
ATOM 742 O O . ARG A 1 88 ? 73.000 0.624 3.081 1.00 19.85 211 ARG A O 1
ATOM 750 N N . GLN A 1 89 ? 71.821 -1.270 2.785 1.00 17.10 212 GLN A N 1
ATOM 751 C CA . GLN A 1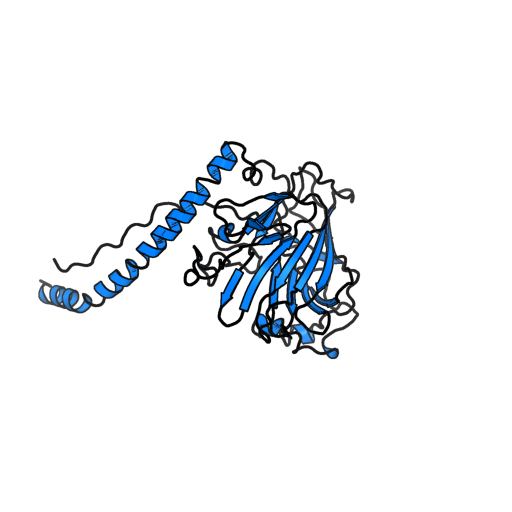 89 ? 72.829 -2.110 3.439 1.00 19.90 212 GLN A CA 1
ATOM 752 C C . GLN A 1 89 ? 74.161 -2.014 2.712 1.00 18.65 212 GLN A C 1
ATOM 753 O O . GLN A 1 89 ? 75.231 -1.908 3.338 1.00 21.82 212 GLN A O 1
ATOM 759 N N . LYS A 1 90 ? 74.120 -2.089 1.374 1.00 18.38 213 LYS A N 1
ATOM 760 C CA A LYS A 1 90 ? 75.367 -2.126 0.620 0.44 20.25 213 LYS A CA 1
ATOM 761 C CA B LYS A 1 90 ? 75.365 -2.118 0.609 0.56 19.94 213 LYS A CA 1
ATOM 762 C C . LYS A 1 90 ? 76.167 -0.840 0.787 1.00 21.00 213 LYS A C 1
ATOM 763 O O . LYS A 1 90 ? 77.404 -0.873 0.752 1.00 29.21 213 LYS A O 1
ATOM 774 N N . HIS A 1 91 ? 75.500 0.287 0.981 1.00 18.77 214 HIS A N 1
ATOM 775 C CA . HIS A 1 91 ? 76.189 1.563 1.113 1.00 21.18 214 HIS A CA 1
ATOM 776 C C . HIS A 1 91 ? 76.455 1.973 2.558 1.00 26.20 214 HIS A C 1
ATOM 777 O O . HIS A 1 91 ? 77.017 3.051 2.789 1.00 27.68 214 HIS A O 1
ATOM 784 N N . ALA A 1 92 ? 76.075 1.156 3.530 1.00 25.13 215 ALA A N 1
ATOM 785 C CA . ALA A 1 92 ? 76.115 1.581 4.926 1.00 25.76 215 ALA A CA 1
ATOM 786 C C . ALA A 1 92 ? 77.523 1.720 5.483 1.00 28.89 215 ALA A C 1
ATOM 787 O O . ALA A 1 92 ? 77.709 2.452 6.453 1.00 32.09 215 ALA A O 1
ATOM 789 N N . THR A 1 93 ? 78.508 1.037 4.918 1.00 30.99 216 THR A N 1
ATOM 790 C CA . THR A 1 93 ? 79.847 1.119 5.491 1.00 34.92 216 THR A CA 1
ATOM 791 C C . THR A 1 93 ? 80.706 2.175 4.822 1.00 38.52 216 THR A C 1
ATOM 792 O O . THR A 1 93 ? 81.826 2.424 5.276 1.00 37.82 216 THR A O 1
ATOM 796 N N . GLU A 1 94 ? 80.197 2.815 3.777 1.00 35.42 217 GLU A N 1
ATOM 797 C CA . GLU A 1 94 ? 80.943 3.807 3.019 1.00 33.92 217 GLU A CA 1
ATOM 798 C C . GLU A 1 94 ? 81.110 5.094 3.817 1.00 30.51 217 GLU A C 1
ATOM 799 O O . GLU A 1 94 ? 80.413 5.348 4.804 1.00 32.80 217 GLU A O 1
ATOM 805 N N . ASP A 1 95 ? 82.056 5.915 3.359 1.00 32.27 218 ASP A N 1
ATOM 806 C CA . ASP A 1 95 ? 82.159 7.293 3.811 1.00 33.36 218 ASP A CA 1
ATOM 807 C C . ASP A 1 95 ? 80.841 8.011 3.518 1.00 28.63 218 ASP A C 1
ATOM 808 O O . ASP A 1 95 ? 80.160 7.706 2.548 1.00 25.32 218 ASP A O 1
ATOM 813 N N . ILE A 1 96 ? 80.466 8.952 4.387 1.00 24.60 219 ILE A N 1
ATOM 814 C CA . ILE A 1 96 ? 79.256 9.744 4.179 1.00 23.96 219 ILE A CA 1
ATOM 815 C C . ILE A 1 96 ? 79.199 10.356 2.779 1.00 18.89 219 ILE A C 1
ATOM 816 O O . ILE A 1 96 ? 78.144 10.349 2.119 1.00 15.88 219 ILE A O 1
ATOM 821 N N . LEU A 1 97 ? 80.308 10.917 2.305 1.00 16.87 220 LEU A N 1
ATOM 822 C CA . LEU A 1 97 ? 80.248 11.525 0.981 1.00 17.46 220 LEU A CA 1
ATOM 823 C C . LEU A 1 97 ? 80.008 10.500 -0.100 1.00 18.68 220 LEU A C 1
ATOM 824 O O . LEU A 1 97 ? 79.249 10.771 -1.040 1.00 18.30 220 LEU A O 1
ATOM 829 N N . GLN A 1 98 ? 80.572 9.298 0.047 1.00 19.69 221 GLN A N 1
ATOM 830 C CA . GLN A 1 98 ? 80.282 8.252 -0.929 1.00 20.00 221 GLN A CA 1
ATOM 831 C C . GLN A 1 98 ? 78.865 7.726 -0.786 1.00 16.20 221 GLN A C 1
ATOM 832 O O . GLN A 1 98 ? 78.247 7.355 -1.789 1.00 17.32 221 GLN A O 1
ATOM 838 N N . GLN A 1 99 ? 78.342 7.647 0.442 1.00 15.22 222 GLN A N 1
ATOM 839 C CA . GLN A 1 99 ? 76.958 7.225 0.617 1.00 14.55 222 GLN A CA 1
ATOM 840 C C . GLN A 1 99 ? 75.997 8.135 -0.126 1.00 11.98 222 GLN A C 1
ATOM 841 O O . GLN A 1 99 ? 74.934 7.682 -0.556 1.00 13.98 222 GLN A O 1
ATOM 847 N N . TYR A 1 100 ? 76.339 9.418 -0.266 1.00 12.08 223 TYR A N 1
ATOM 848 C CA . TYR A 1 100 ? 75.489 10.353 -0.977 1.00 10.92 223 TYR A CA 1
ATOM 849 C C . TYR A 1 100 ? 75.991 10.619 -2.385 1.00 11.70 223 TYR A C 1
ATOM 850 O O . TYR A 1 100 ? 75.488 11.531 -3.046 1.00 12.99 223 TYR A O 1
ATOM 859 N N . ASN A 1 101 ? 76.918 9.817 -2.882 1.00 13.40 224 ASN A N 1
ATOM 860 C CA . ASN A 1 101 ? 77.361 9.952 -4.263 1.00 14.33 224 ASN A CA 1
ATOM 861 C C . ASN A 1 101 ? 76.333 9.263 -5.152 1.00 13.61 224 ASN A C 1
ATOM 862 O O . ASN A 1 101 ? 76.343 8.048 -5.303 1.00 13.79 224 ASN A O 1
ATOM 867 N N . THR A 1 102 ? 75.411 10.046 -5.730 1.00 12.50 225 THR A N 1
ATOM 868 C CA . THR A 1 102 ? 74.349 9.480 -6.558 1.00 13.24 225 THR A CA 1
ATOM 869 C C . THR A 1 102 ? 74.881 8.765 -7.790 1.00 13.43 225 THR A C 1
ATOM 870 O O . THR A 1 102 ? 74.133 7.981 -8.399 1.00 14.55 225 THR A O 1
ATOM 874 N N . ASP A 1 103 ? 76.138 8.994 -8.184 1.00 13.10 226 ASP A N 1
ATOM 875 C CA . ASP A 1 103 ? 76.696 8.213 -9.292 1.00 14.37 226 ASP A CA 1
ATOM 876 C C . ASP A 1 103 ? 76.806 6.729 -8.937 1.00 17.85 226 ASP A C 1
ATOM 877 O O . ASP A 1 103 ? 76.948 5.889 -9.839 1.00 20.09 226 ASP A O 1
ATOM 882 N N . ASN A 1 104 ? 76.821 6.401 -7.644 1.00 16.21 227 ASN A N 1
ATOM 883 C CA . ASN A 1 104 ? 77.074 5.036 -7.189 1.00 18.59 227 ASN A CA 1
ATOM 884 C C . ASN A 1 104 ? 75.795 4.232 -6.979 1.00 16.68 227 ASN A C 1
ATOM 885 O O . ASN A 1 104 ? 75.838 3.136 -6.412 1.00 19.31 227 ASN A O 1
ATOM 890 N N . TYR A 1 105 ? 74.663 4.763 -7.389 1.00 14.51 228 TYR A N 1
ATOM 891 C CA . TYR A 1 105 ? 73.376 4.095 -7.310 1.00 14.42 228 TYR A CA 1
ATOM 892 C C . TYR A 1 105 ? 72.818 3.998 -8.716 1.00 15.49 228 TYR A C 1
ATOM 893 O O . TYR A 1 105 ? 73.125 4.834 -9.577 1.00 18.21 228 TYR A O 1
ATOM 902 N N . THR A 1 106 ? 72.054 2.947 -8.962 1.00 14.53 229 THR A N 1
ATOM 903 C CA . THR A 1 106 ? 71.409 2.748 -10.259 1.00 14.26 229 THR A CA 1
ATOM 904 C C . THR A 1 106 ? 69.929 2.477 -10.027 1.00 13.97 229 THR A C 1
ATOM 905 O O . THR A 1 106 ? 69.464 2.343 -8.887 1.00 13.59 229 THR A O 1
ATOM 909 N N . ALA A 1 107 ? 69.179 2.373 -11.124 1.00 15.74 230 ALA A N 1
ATOM 910 C CA . ALA A 1 107 ? 67.726 2.229 -11.013 1.00 15.59 230 ALA A CA 1
ATOM 911 C C . ALA A 1 107 ? 67.328 1.026 -10.161 1.00 14.40 230 ALA A C 1
ATOM 912 O O . ALA A 1 107 ? 66.348 1.089 -9.397 1.00 13.60 230 ALA A O 1
ATOM 914 N N . SER A 1 108 ? 68.068 -0.072 -10.266 1.00 12.71 231 SER A N 1
ATOM 915 C CA . SER A 1 108 ? 67.775 -1.289 -9.523 1.00 11.61 231 SER A CA 1
ATOM 916 C C . SER A 1 108 ? 67.933 -1.129 -8.014 1.00 11.42 231 SER A C 1
ATOM 917 O O . SER A 1 108 ? 67.508 -2.009 -7.269 1.00 12.12 231 SER A O 1
ATOM 920 N N . ASP A 1 109 ? 68.502 -0.020 -7.551 1.00 10.80 232 ASP A N 1
ATOM 921 C CA . ASP A 1 109 ? 68.593 0.284 -6.129 1.00 10.33 232 ASP A CA 1
ATOM 922 C C . ASP A 1 109 ? 67.344 0.936 -5.565 1.00 9.44 232 ASP A C 1
ATOM 923 O O . ASP A 1 109 ? 67.308 1.223 -4.366 1.00 10.00 232 ASP A O 1
ATOM 928 N N . PHE A 1 110 ? 66.332 1.188 -6.391 1.00 9.38 233 PHE A N 1
ATOM 929 C CA . PHE A 1 110 ? 65.150 1.924 -5.949 1.00 9.42 233 PHE A CA 1
ATOM 930 C C . PHE A 1 110 ? 63.879 1.136 -6.294 1.00 9.93 233 PHE A C 1
ATOM 931 O O . PHE A 1 110 ? 63.837 0.338 -7.238 1.00 12.77 233 PHE A O 1
ATOM 939 N N . THR A 1 111 ? 62.830 1.403 -5.537 1.00 9.49 234 THR A N 1
ATOM 940 C CA . THR A 1 111 ? 61.538 0.775 -5.761 1.00 8.77 234 THR A CA 1
ATOM 941 C C . THR A 1 111 ? 60.424 1.764 -5.468 1.00 8.17 234 THR A C 1
ATOM 942 O O . THR A 1 111 ? 60.545 2.613 -4.580 1.00 8.68 234 THR A O 1
ATOM 946 N N . GLN A 1 112 ? 59.316 1.634 -6.188 1.00 7.84 235 GLN A N 1
ATOM 947 C CA . GLN A 1 112 ? 58.150 2.475 -5.978 1.00 8.23 235 GLN A CA 1
ATOM 948 C C . GLN A 1 112 ? 57.388 2.116 -4.721 1.00 8.34 235 GLN A C 1
ATOM 949 O O . GLN A 1 112 ? 56.608 2.946 -4.244 1.00 9.16 235 GLN A O 1
ATOM 955 N N . ALA A 1 113 ? 57.529 0.897 -4.216 1.00 8.36 236 ALA A N 1
ATOM 956 C CA . ALA A 1 113 ? 56.809 0.466 -3.029 1.00 8.98 236 ALA A CA 1
ATOM 957 C C . ALA A 1 113 ? 57.699 0.655 -1.794 1.00 8.88 236 ALA A C 1
ATOM 958 O O . ALA A 1 113 ? 58.782 0.065 -1.694 1.00 11.50 236 ALA A O 1
ATOM 960 N N . ASN A 1 114 ? 57.220 1.416 -0.837 1.00 8.59 237 ASN A N 1
ATOM 961 C CA . ASN A 1 114 ? 58.028 1.722 0.340 1.00 9.07 237 ASN A CA 1
ATOM 962 C C . ASN A 1 114 ? 58.359 0.445 1.121 1.00 8.82 237 ASN A C 1
ATOM 963 O O . ASN A 1 114 ? 57.434 -0.229 1.599 1.00 10.63 237 ASN A O 1
ATOM 968 N N . PRO A 1 115 ? 59.638 0.096 1.326 1.00 8.61 238 PRO A N 1
ATOM 969 C CA . PRO A 1 115 ? 59.954 -1.083 2.120 1.00 10.46 238 PRO A CA 1
ATOM 970 C C . PRO A 1 115 ? 60.155 -0.763 3.589 1.00 10.04 238 PRO A C 1
ATOM 971 O O . PRO A 1 115 ? 60.398 -1.699 4.366 1.00 11.81 238 PRO A O 1
ATOM 975 N N . TYR A 1 116 ? 60.145 0.502 3.999 1.00 10.03 239 TYR A N 1
ATOM 976 C CA . TYR A 1 116 ? 60.448 0.911 5.365 1.00 10.06 239 TYR A CA 1
ATOM 977 C C . TYR A 1 116 ? 59.173 0.919 6.205 1.00 10.98 239 TYR A C 1
ATOM 978 O O . TYR A 1 116 ? 58.100 1.350 5.765 1.00 15.41 239 TYR A O 1
ATOM 987 N N . ASP A 1 117 ? 59.288 0.450 7.435 1.00 9.61 240 ASP A N 1
ATOM 988 C CA . ASP A 1 117 ? 58.203 0.521 8.388 1.00 10.39 240 ASP A CA 1
ATOM 989 C C . ASP A 1 117 ? 57.944 1.990 8.733 1.00 10.21 240 ASP A C 1
ATOM 990 O O . ASP A 1 117 ? 58.870 2.811 8.701 1.00 10.28 240 ASP A O 1
ATOM 995 N N . PRO A 1 118 ? 56.705 2.348 9.094 1.00 9.30 241 PRO A N 1
ATOM 996 C CA . PRO A 1 118 ? 56.465 3.740 9.509 1.00 9.82 241 PRO A CA 1
ATOM 997 C C . PRO A 1 118 ? 57.341 4.198 10.660 1.00 9.09 241 PRO A C 1
ATOM 998 O O . PRO A 1 118 ? 57.546 5.403 10.857 1.00 9.60 241 PRO A O 1
ATOM 1002 N N . LYS A 1 119 ? 57.784 3.276 11.501 1.00 8.57 242 LYS A N 1
ATOM 1003 C CA . LYS A 1 119 ? 58.490 3.626 12.722 1.00 9.16 242 LYS A CA 1
ATOM 1004 C C . LYS A 1 119 ? 59.989 3.812 12.535 1.00 9.65 242 LYS A C 1
ATOM 1005 O O . LYS A 1 119 ? 60.676 4.084 13.530 1.00 12.07 242 LYS A O 1
ATOM 1011 N N . GLU A 1 120 ? 60.515 3.697 11.308 1.00 9.60 243 GLU A N 1
ATOM 1012 C CA . GLU A 1 120 ? 61.963 3.786 11.125 1.00 9.64 243 GLU A CA 1
ATOM 1013 C C . GLU A 1 120 ? 62.339 4.859 10.107 1.00 8.88 243 GLU A C 1
ATOM 1014 O O . GLU A 1 120 ? 61.527 5.319 9.285 1.00 9.54 243 GLU A O 1
ATOM 1020 N N . ASP A 1 121 ? 63.587 5.312 10.248 1.00 8.61 244 ASP A N 1
ATOM 1021 C CA . ASP A 1 121 ? 64.146 6.235 9.274 1.00 8.41 244 ASP A CA 1
ATOM 1022 C C . ASP A 1 121 ? 64.003 5.640 7.879 1.00 8.76 244 ASP A C 1
ATOM 1023 O O . ASP A 1 121 ? 64.173 4.442 7.687 1.00 9.77 244 ASP A O 1
ATOM 1028 N N . THR A 1 122 ? 63.686 6.488 6.905 1.00 8.66 245 THR A N 1
ATOM 1029 C CA . THR A 1 122 ? 63.337 6.033 5.558 1.00 8.88 245 THR A CA 1
ATOM 1030 C C . THR A 1 122 ? 64.248 6.686 4.535 1.00 10.49 245 THR A C 1
ATOM 1031 O O . THR A 1 122 ? 64.569 7.859 4.652 1.00 18.42 245 THR A O 1
ATOM 1035 N N . TRP A 1 123 ? 64.642 5.976 3.500 1.00 7.85 246 TRP A N 1
ATOM 1036 C CA . TRP A 1 123 ? 65.543 6.493 2.465 1.00 8.80 246 TRP A CA 1
ATOM 1037 C C . TRP A 1 123 ? 64.819 6.526 1.128 1.00 6.88 246 TRP A C 1
ATOM 1038 O O . TRP A 1 123 ? 64.140 5.548 0.767 1.00 7.63 246 TRP A O 1
ATOM 1049 N N . PHE A 1 124 ? 65.034 7.598 0.373 1.00 7.50 247 PHE A N 1
ATOM 1050 C CA . PHE A 1 124 ? 64.417 7.715 -0.937 1.00 7.24 247 PHE A CA 1
ATOM 1051 C C . PHE A 1 124 ? 65.160 8.758 -1.748 1.00 7.47 247 PHE A C 1
ATOM 1052 O O . PHE A 1 124 ? 65.925 9.559 -1.207 1.00 8.96 247 PHE A O 1
ATOM 1060 N N . LYS A 1 125 ? 64.925 8.745 -3.056 1.00 8.63 248 LYS A N 1
ATOM 1061 C CA . LYS A 1 125 ? 65.417 9.789 -3.937 1.00 10.10 248 LYS A CA 1
ATOM 1062 C C . LYS A 1 125 ? 64.296 10.788 -4.160 1.00 10.57 248 LYS A C 1
ATOM 1063 O O . LYS A 1 125 ? 63.171 10.403 -4.458 1.00 15.04 248 LYS A O 1
ATOM 1069 N N . MET A 1 126 ? 64.603 12.058 -3.984 1.00 9.63 249 MET A N 1
ATOM 1070 C CA . MET A 1 126 ? 63.672 13.105 -4.375 1.00 8.68 249 MET A CA 1
ATOM 1071 C C . MET A 1 126 ? 63.946 13.539 -5.803 1.00 8.93 249 MET A C 1
ATOM 1072 O O . MET A 1 126 ? 65.065 13.408 -6.314 1.00 11.17 249 MET A O 1
ATOM 1077 N N . LYS A 1 127 ? 62.892 14.025 -6.467 1.00 9.39 250 LYS A N 1
ATOM 1078 C CA . LYS A 1 127 ? 62.941 14.468 -7.851 1.00 9.30 250 LYS A CA 1
ATOM 1079 C C . LYS A 1 127 ? 62.603 15.955 -7.882 1.00 9.57 250 LYS A C 1
ATOM 1080 O O . LYS A 1 127 ? 61.626 16.399 -7.244 1.00 9.95 250 LYS A O 1
ATOM 1086 N N . VAL A 1 128 ? 63.394 16.717 -8.623 1.00 10.14 251 VAL A N 1
ATOM 1087 C CA . VAL A 1 128 ? 63.179 18.161 -8.686 1.00 10.71 251 VAL A CA 1
ATOM 1088 C C . VAL A 1 128 ? 61.735 18.457 -9.077 1.00 10.93 251 VAL A C 1
ATOM 1089 O O . VAL A 1 128 ? 61.210 17.892 -10.052 1.00 12.83 251 VAL A O 1
ATOM 1093 N N . GLY A 1 129 ? 61.091 19.347 -8.310 1.00 11.89 252 GLY A N 1
ATOM 1094 C CA . GLY A 1 129 ? 59.787 19.867 -8.645 1.00 13.98 252 GLY A CA 1
ATOM 1095 C C . GLY A 1 129 ? 58.625 19.076 -8.103 1.00 13.72 252 GLY A C 1
ATOM 1096 O O . GLY A 1 129 ? 57.479 19.506 -8.261 1.00 18.99 252 GLY A O 1
ATOM 1097 N N . ASP A 1 130 ? 58.866 17.907 -7.475 1.00 12.68 253 ASP A N 1
ATOM 1098 C CA . ASP A 1 130 ? 57.792 17.040 -6.995 1.00 12.95 253 ASP A CA 1
ATOM 1099 C C . ASP A 1 130 ? 57.657 17.125 -5.482 1.00 12.09 253 ASP A C 1
ATOM 1100 O O . ASP A 1 130 ? 58.452 16.531 -4.729 1.00 13.52 253 ASP A O 1
ATOM 1105 N N . GLN A 1 131 ? 56.621 17.827 -5.037 1.00 11.53 254 GLN A N 1
ATOM 1106 C CA . GLN A 1 131 ? 56.436 18.038 -3.608 1.00 10.51 254 GLN A CA 1
ATOM 1107 C C . GLN A 1 131 ? 56.062 16.719 -2.948 1.00 10.03 254 GLN A C 1
ATOM 1108 O O . GLN A 1 131 ? 55.263 15.937 -3.493 1.00 12.30 254 GLN A O 1
ATOM 1114 N N . ILE A 1 132 ? 56.648 16.467 -1.788 1.00 9.30 255 ILE A N 1
ATOM 1115 C CA . ILE A 1 132 ? 56.263 15.347 -0.969 1.00 8.75 255 ILE A CA 1
ATOM 1116 C C . ILE A 1 132 ? 55.688 15.867 0.336 1.00 9.37 255 ILE A C 1
ATOM 1117 O O . ILE A 1 132 ? 55.954 16.996 0.752 1.00 9.25 255 ILE A O 1
ATOM 1122 N N . SER A 1 133 ? 54.854 15.047 0.975 1.00 7.55 256 SER A N 1
ATOM 1123 C CA A SER A 1 133 ? 54.224 15.418 2.221 0.51 8.23 256 SER A CA 1
ATOM 1124 C CA B SER A 1 133 ? 54.208 15.408 2.235 0.49 7.84 256 SER A CA 1
ATOM 1125 C C . SER A 1 133 ? 54.434 14.317 3.240 1.00 7.75 256 SER A C 1
ATOM 1126 O O . SER A 1 133 ? 54.048 13.172 2.996 1.00 9.16 256 SER A O 1
ATOM 1131 N N . VAL A 1 134 ? 55.001 14.677 4.375 1.00 7.67 257 VAL A N 1
ATOM 1132 C CA . VAL A 1 134 ? 55.308 13.688 5.404 1.00 7.44 257 VAL A CA 1
ATOM 1133 C C . VAL A 1 134 ? 54.515 14.023 6.648 1.00 6.97 257 VAL A C 1
ATOM 1134 O O . VAL A 1 134 ? 54.605 15.142 7.176 1.00 8.03 257 VAL A O 1
ATOM 1138 N N . THR A 1 135 ? 53.710 13.069 7.120 1.00 6.93 258 THR A N 1
ATOM 1139 C CA . THR A 1 135 ? 52.936 13.249 8.353 1.00 7.20 258 THR A CA 1
ATOM 1140 C C . THR A 1 135 ? 53.564 12.417 9.437 1.00 7.44 258 THR A C 1
ATOM 1141 O O . THR A 1 135 ? 53.760 11.210 9.264 1.00 9.16 258 THR A O 1
ATOM 1145 N N . TYR A 1 136 ? 53.857 13.074 10.563 1.00 6.56 259 TYR A N 1
ATOM 1146 C CA . TYR A 1 136 ? 54.503 12.428 11.696 1.00 6.90 259 TYR A CA 1
ATOM 1147 C C . TYR A 1 136 ? 53.507 12.381 12.842 1.00 6.89 259 TYR A C 1
ATOM 1148 O O . TYR A 1 136 ? 52.902 13.414 13.217 1.00 7.89 259 TYR A O 1
ATOM 1157 N N . ASP A 1 137 ? 53.311 11.211 13.415 1.00 6.86 260 ASP A N 1
ATOM 1158 C CA . ASP A 1 137 ? 52.468 11.144 14.595 1.00 9.29 260 ASP A CA 1
ATOM 1159 C C . ASP A 1 137 ? 53.110 10.262 15.642 1.00 7.38 260 ASP A C 1
ATOM 1160 O O . ASP A 1 137 ? 54.255 9.856 15.494 1.00 8.44 260 ASP A O 1
ATOM 1165 N N . ASN A 1 138 ? 52.385 10.010 16.740 1.00 7.60 261 ASN A N 1
ATOM 1166 C CA . ASN A 1 138 ? 52.987 9.564 18.006 1.00 7.75 261 ASN A CA 1
ATOM 1167 C C . ASN A 1 138 ? 53.974 10.617 18.530 1.00 7.02 261 ASN A C 1
ATOM 1168 O O . ASN A 1 138 ? 55.173 10.374 18.696 1.00 7.53 261 ASN A O 1
ATOM 1173 N N . ILE A 1 139 ? 53.412 11.815 18.775 1.00 8.04 262 ILE A N 1
ATOM 1174 C CA . ILE A 1 139 ? 54.150 12.997 19.261 1.00 7.39 262 ILE A CA 1
ATOM 1175 C C . ILE A 1 139 ? 53.830 13.090 20.741 1.00 7.49 262 ILE A C 1
ATOM 1176 O O . ILE A 1 139 ? 52.653 13.212 21.140 1.00 8.56 262 ILE A O 1
ATOM 1181 N N . VAL A 1 140 ? 54.892 12.983 21.568 1.00 7.93 263 VAL A N 1
ATOM 1182 C CA . VAL A 1 140 ? 54.697 12.750 22.992 1.00 8.75 263 VAL A CA 1
ATOM 1183 C C . VAL A 1 140 ? 55.250 13.841 23.877 1.00 8.86 263 VAL A C 1
ATOM 1184 O O . VAL A 1 140 ? 54.815 13.925 25.042 1.00 10.71 263 VAL A O 1
ATOM 1188 N N . ASN A 1 141 ? 56.164 14.693 23.384 1.00 8.79 264 ASN A N 1
ATOM 1189 C CA . ASN A 1 141 ? 56.918 15.639 24.224 1.00 10.04 264 ASN A CA 1
ATOM 1190 C C . ASN A 1 141 ? 56.695 17.079 23.833 1.00 9.92 264 ASN A C 1
ATOM 1191 O O . ASN A 1 141 ? 57.403 17.921 24.397 1.00 14.71 264 ASN A O 1
ATOM 1196 N N . SER A 1 142 ? 55.876 17.382 22.842 1.00 7.72 265 SER A N 1
ATOM 1197 C CA . SER A 1 142 ? 55.910 18.685 22.204 1.00 6.84 265 SER A CA 1
ATOM 1198 C C . SER A 1 142 ? 54.624 19.477 22.436 1.00 6.41 265 SER A C 1
ATOM 1199 O O . SER A 1 142 ? 53.533 18.904 22.571 1.00 7.46 265 SER A O 1
ATOM 1202 N N . LYS A 1 143 ? 54.755 20.813 22.437 1.00 7.12 266 LYS A N 1
ATOM 1203 C CA . LYS A 1 143 ? 53.592 21.676 22.623 1.00 7.00 266 LYS A CA 1
ATOM 1204 C C . LYS A 1 143 ? 53.902 23.025 22.003 1.00 7.03 266 LYS A C 1
ATOM 1205 O O . LYS A 1 143 ? 55.070 23.377 21.772 1.00 7.64 266 LYS A O 1
ATOM 1211 N N . TYR A 1 144 ? 52.847 23.798 21.777 1.00 6.87 267 TYR A N 1
ATOM 1212 C CA . TYR A 1 144 ? 53.000 25.200 21.353 1.00 7.32 267 TYR A CA 1
ATOM 1213 C C . TYR A 1 144 ? 52.021 26.029 22.167 1.00 7.15 267 TYR A C 1
ATOM 1214 O O . TYR A 1 144 ? 50.814 25.794 22.086 1.00 7.51 267 TYR A O 1
ATOM 1223 N N . ASN A 1 145 ? 52.532 27.000 22.906 1.00 7.69 268 ASN A N 1
ATOM 1224 C CA . ASN A 1 145 ? 51.680 27.855 23.756 1.00 7.81 268 ASN A CA 1
ATOM 1225 C C . ASN A 1 145 ? 50.676 27.011 24.550 1.00 8.76 268 ASN A C 1
ATOM 1226 O O . ASN A 1 145 ? 49.470 27.289 24.600 1.00 8.89 268 ASN A O 1
ATOM 1231 N N . ASP A 1 146 ? 51.193 25.966 25.193 1.00 8.41 269 ASP A N 1
ATOM 1232 C CA . ASP A 1 146 ? 50.384 25.097 26.041 1.00 8.81 269 ASP A CA 1
ATOM 1233 C C . ASP A 1 146 ? 49.351 24.261 25.284 1.00 8.75 269 ASP A C 1
ATOM 1234 O O . ASP A 1 146 ? 48.512 23.620 25.954 1.00 10.73 269 ASP A O 1
ATOM 1239 N N . LYS A 1 147 ? 49.403 24.206 23.966 1.00 7.95 270 LYS A N 1
ATOM 1240 C CA . LYS A 1 147 ? 48.620 23.258 23.178 1.00 7.81 270 LYS A CA 1
ATOM 1241 C C . LYS A 1 147 ? 49.536 22.073 22.915 1.00 7.15 270 LYS A C 1
ATOM 1242 O O . LYS A 1 147 ? 50.517 22.189 22.158 1.00 8.07 270 LYS A O 1
ATOM 1248 N N . LYS A 1 148 ? 49.195 20.916 23.464 1.00 6.98 271 LYS A N 1
ATOM 1249 C CA . LYS A 1 148 ? 49.984 19.731 23.143 1.00 7.18 271 LYS A CA 1
ATOM 1250 C C . LYS A 1 148 ? 49.853 19.453 21.642 1.00 6.64 271 LYS A C 1
ATOM 1251 O O . LYS A 1 148 ? 48.760 19.556 21.073 1.00 7.71 271 LYS A O 1
ATOM 1257 N N . ILE A 1 149 ? 50.955 19.047 21.040 1.00 6.86 272 ILE A N 1
ATOM 1258 C CA . ILE A 1 149 ? 51.007 18.756 19.611 1.00 6.95 272 ILE A CA 1
ATOM 1259 C C . ILE A 1 149 ? 50.785 17.272 19.397 1.00 7.18 272 ILE A C 1
ATOM 1260 O O . ILE A 1 149 ? 51.464 16.445 20.017 1.00 7.73 272 ILE A O 1
ATOM 1265 N N . SER A 1 150 ? 49.832 16.936 18.512 1.00 7.07 273 SER A N 1
ATOM 1266 C CA . SER A 1 150 ? 49.461 15.541 18.261 1.00 6.98 273 SER A CA 1
ATOM 1267 C C . SER A 1 150 ? 50.070 14.988 16.990 1.00 7.06 273 SER A C 1
ATOM 1268 O O . SER A 1 150 ? 50.098 13.756 16.825 1.00 7.81 273 SER A O 1
ATOM 1271 N N . LYS A 1 151 ? 50.531 15.840 16.097 1.00 6.35 274 LYS A N 1
ATOM 1272 C CA . LYS A 1 151 ? 50.909 15.435 14.754 1.00 6.35 274 LYS A CA 1
ATOM 1273 C C . LYS A 1 151 ? 51.654 16.601 14.152 1.00 6.25 274 LYS A C 1
ATOM 1274 O O . LYS A 1 151 ? 51.394 17.762 14.519 1.00 6.63 274 LYS A O 1
ATOM 1280 N N . VAL A 1 152 ? 52.549 16.310 13.221 1.00 6.38 275 VAL A N 1
ATOM 1281 C CA . VAL A 1 152 ? 53.274 17.327 12.480 1.00 6.56 275 VAL A CA 1
ATOM 1282 C C . VAL A 1 152 ? 53.184 16.930 11.015 1.00 6.22 275 VAL A C 1
ATOM 1283 O O . VAL A 1 152 ? 53.379 15.761 10.687 1.00 7.62 275 VAL A O 1
ATOM 1287 N N . LYS A 1 153 ? 52.956 17.903 10.131 1.00 6.24 276 LYS A N 1
ATOM 1288 C CA . LYS A 1 153 ? 53.091 17.664 8.702 1.00 6.44 276 LYS A CA 1
ATOM 1289 C C . LYS A 1 153 ? 54.227 18.524 8.176 1.00 6.00 276 LYS A C 1
ATOM 1290 O O . LYS A 1 153 ? 54.271 19.722 8.475 1.00 7.41 276 LYS A O 1
ATOM 1296 N N . ILE A 1 154 ? 55.134 17.910 7.420 1.00 6.45 277 ILE A N 1
ATOM 1297 C CA . ILE A 1 154 ? 56.192 18.665 6.761 1.00 6.48 277 ILE A CA 1
ATOM 1298 C C . ILE A 1 154 ? 56.144 18.344 5.291 1.00 7.10 277 ILE A C 1
ATOM 1299 O O . ILE A 1 154 ? 56.242 17.169 4.894 1.00 7.14 277 ILE A O 1
ATOM 1304 N N . ASN A 1 155 ? 56.016 19.391 4.459 1.00 6.95 278 ASN A N 1
ATOM 1305 C CA . ASN A 1 155 ? 56.139 19.246 3.025 1.00 6.50 278 ASN A CA 1
ATOM 1306 C C . ASN A 1 155 ? 57.545 19.627 2.619 1.00 7.07 278 ASN A C 1
ATOM 1307 O O . ASN A 1 155 ? 58.116 20.577 3.157 1.00 7.74 278 ASN A O 1
ATOM 1312 N N . TYR A 1 156 ? 58.100 18.870 1.667 1.00 6.62 279 TYR A N 1
ATOM 1313 C CA . TYR A 1 156 ? 59.442 19.115 1.150 1.00 7.57 279 TYR A CA 1
ATOM 1314 C C . TYR A 1 156 ? 59.383 19.101 -0.370 1.00 7.23 279 TYR A C 1
ATOM 1315 O O . TYR A 1 156 ? 58.755 18.212 -0.971 1.00 7.91 279 TYR A O 1
ATOM 1324 N N . THR A 1 157 ? 60.100 20.041 -0.990 1.00 6.92 280 THR A N 1
ATOM 1325 C CA . THR A 1 157 ? 60.210 20.079 -2.460 1.00 7.73 280 THR A CA 1
ATOM 1326 C C . THR A 1 157 ? 61.669 20.344 -2.822 1.00 6.97 280 THR A C 1
ATOM 1327 O O . THR A 1 157 ? 62.240 21.363 -2.407 1.00 8.06 280 THR A O 1
ATOM 1331 N N . LEU A 1 158 ? 62.235 19.452 -3.630 1.00 7.93 281 LEU A N 1
ATOM 1332 C CA . LEU A 1 158 ? 63.594 19.670 -4.138 1.00 7.45 281 LEU A CA 1
ATOM 1333 C C . LEU A 1 158 ? 63.510 20.624 -5.333 1.00 8.34 281 LEU A C 1
ATOM 1334 O O . LEU A 1 158 ? 62.808 20.324 -6.306 1.00 9.95 281 LEU A O 1
ATOM 1339 N N . ASN A 1 159 ? 64.156 21.786 -5.248 1.00 8.18 282 ASN A N 1
ATOM 1340 C CA . ASN A 1 159 ? 64.065 22.772 -6.326 1.00 8.81 282 ASN A CA 1
ATOM 1341 C C . ASN A 1 159 ? 65.202 22.626 -7.326 1.00 8.85 282 ASN A C 1
ATOM 1342 O O . ASN A 1 159 ? 65.079 23.053 -8.475 1.00 10.79 282 ASN A O 1
ATOM 1347 N N . SER A 1 160 ? 66.333 22.091 -6.909 1.00 8.42 283 SER A N 1
ATOM 1348 C CA . SER A 1 160 ? 67.517 21.917 -7.754 1.00 9.04 283 SER A CA 1
ATOM 1349 C C . SER A 1 160 ? 68.449 20.927 -7.074 1.00 8.40 283 SER A C 1
ATOM 1350 O O . SER A 1 160 ? 68.351 20.701 -5.851 1.00 8.55 283 SER A O 1
ATOM 1353 N N . SER A 1 161 ? 69.364 20.368 -7.865 1.00 9.36 284 SER A N 1
ATOM 1354 C CA . SER A 1 161 ? 70.387 19.461 -7.341 1.00 9.46 284 SER A CA 1
ATOM 1355 C C . SER A 1 161 ? 71.759 19.866 -7.882 1.00 9.21 284 SER A C 1
ATOM 1356 O O . SER A 1 161 ? 71.872 20.614 -8.871 1.00 10.46 284 SER A O 1
ATOM 1359 N N . THR A 1 162 ? 72.807 19.325 -7.247 1.00 9.19 285 THR A N 1
ATOM 1360 C CA . THR A 1 162 ? 74.164 19.418 -7.747 1.00 10.01 285 THR A CA 1
ATOM 1361 C C . THR A 1 162 ? 74.500 18.330 -8.775 1.00 9.28 285 THR A C 1
ATOM 1362 O O . THR A 1 162 ? 75.585 18.399 -9.373 1.00 10.48 285 THR A O 1
ATOM 1366 N N . ASN A 1 163 ? 73.625 17.327 -8.951 1.00 10.28 286 ASN A N 1
ATOM 1367 C CA . ASN A 1 163 ? 73.892 16.338 -9.978 1.00 11.17 286 ASN A CA 1
ATOM 1368 C C . ASN A 1 163 ? 73.191 16.730 -11.278 1.00 12.07 286 ASN A C 1
ATOM 1369 O O . ASN A 1 163 ? 72.573 17.797 -11.383 1.00 11.80 286 ASN A O 1
ATOM 1374 N N . ASN A 1 164 ? 73.341 15.891 -12.303 1.00 12.32 287 ASN A N 1
ATOM 1375 C CA . ASN A 1 164 ? 72.747 16.166 -13.609 1.00 13.66 287 ASN A CA 1
ATOM 1376 C C . ASN A 1 164 ? 71.515 15.305 -13.865 1.00 14.81 287 ASN A C 1
ATOM 1377 O O . ASN A 1 164 ? 71.127 15.092 -15.008 1.00 17.26 287 ASN A O 1
ATOM 1382 N N . GLU A 1 165 ? 70.880 14.826 -12.804 1.00 13.58 288 GLU A N 1
ATOM 1383 C CA A GLU A 1 165 ? 69.733 13.935 -12.899 0.58 14.37 288 GLU A CA 1
ATOM 1384 C CA B GLU A 1 165 ? 69.732 13.938 -12.905 0.42 14.62 288 GLU A CA 1
ATOM 1385 C C . GLU A 1 165 ? 68.495 14.517 -12.229 1.00 14.44 288 GLU A C 1
ATOM 1386 O O . GLU A 1 165 ? 67.466 13.826 -12.152 1.00 16.06 288 GLU A O 1
ATOM 1397 N N . GLY A 1 166 ? 68.561 15.753 -11.734 1.00 12.50 289 GLY A N 1
ATOM 1398 C CA . GLY A 1 166 ? 67.389 16.343 -11.074 1.00 13.66 289 GLY A CA 1
ATOM 1399 C C . GLY A 1 166 ? 66.955 15.562 -9.855 1.00 11.05 289 GLY A C 1
ATOM 1400 O O . GLY A 1 166 ? 65.753 15.421 -9.611 1.00 12.64 289 GLY A O 1
ATOM 1401 N N . SER A 1 167 ? 67.922 15.046 -9.081 1.00 10.85 290 SER A N 1
ATOM 1402 C CA . SER A 1 167 ? 67.583 14.143 -7.989 1.00 9.96 290 SER A CA 1
ATOM 1403 C C . SER A 1 167 ? 68.536 14.368 -6.829 1.00 9.21 290 SER A C 1
ATOM 1404 O O . SER A 1 167 ? 69.615 14.976 -6.969 1.00 10.19 290 SER A O 1
ATOM 1407 N N . ALA A 1 168 ? 68.117 13.885 -5.662 1.00 8.39 291 ALA A N 1
ATOM 1408 C CA . ALA A 1 168 ? 69.020 13.870 -4.524 1.00 8.38 291 ALA A CA 1
ATOM 1409 C C . ALA A 1 168 ? 68.576 12.712 -3.635 1.00 8.59 291 ALA A C 1
ATOM 1410 O O . ALA A 1 168 ? 67.397 12.350 -3.608 1.00 9.97 291 ALA A O 1
ATOM 1412 N N . LEU A 1 169 ? 69.544 12.115 -2.937 1.00 7.91 292 LEU A N 1
ATOM 1413 C CA . LEU A 1 169 ? 69.260 11.039 -2.014 1.00 7.48 292 LEU A CA 1
ATOM 1414 C C . LEU A 1 169 ? 68.947 11.619 -0.632 1.00 7.33 292 LEU A C 1
ATOM 1415 O O . LEU A 1 169 ? 69.683 12.491 -0.136 1.00 7.95 292 LEU A O 1
ATOM 1420 N N . VAL A 1 170 ? 67.938 11.061 0.036 1.00 7.44 293 VAL A N 1
ATOM 1421 C CA . VAL A 1 170 ? 67.435 11.572 1.306 1.00 7.28 293 VAL A CA 1
ATOM 1422 C C . VAL A 1 170 ? 67.368 10.453 2.320 1.00 8.55 293 VAL A C 1
ATOM 1423 O O . VAL A 1 170 ? 66.827 9.369 2.034 1.00 8.39 293 VAL A O 1
ATOM 1427 N N . ASN A 1 171 ? 67.871 10.716 3.521 1.00 7.60 294 ASN A N 1
ATOM 1428 C CA . ASN A 1 171 ? 67.577 9.937 4.718 1.00 7.80 294 ASN A CA 1
ATOM 1429 C C . ASN A 1 171 ? 66.613 10.800 5.530 1.00 7.91 294 ASN A C 1
ATOM 1430 O O . ASN A 1 171 ? 66.987 11.891 5.998 1.00 8.71 294 ASN A O 1
ATOM 1435 N N . LEU A 1 172 ? 65.354 10.369 5.586 1.00 7.81 295 LEU A N 1
ATOM 1436 C CA . LEU A 1 172 ? 64.306 11.081 6.279 1.00 7.67 295 LEU A CA 1
ATOM 1437 C C . LEU A 1 172 ? 64.133 10.454 7.653 1.00 7.75 295 LEU A C 1
ATOM 1438 O O . LEU A 1 172 ? 63.716 9.291 7.786 1.00 9.02 295 LEU A O 1
ATOM 1443 N N . PHE A 1 173 ? 64.416 11.215 8.704 1.00 7.59 296 PHE A N 1
ATOM 1444 C CA . PHE A 1 173 ? 64.341 10.641 10.063 1.00 7.87 296 PHE A CA 1
ATOM 1445 C C . PHE A 1 173 ? 62.905 10.499 10.514 1.00 7.96 296 PHE A C 1
ATOM 1446 O O . PHE A 1 173 ? 62.052 11.361 10.251 1.00 7.95 296 PHE A O 1
ATOM 1454 N N . HIS A 1 174 ? 62.617 9.417 11.247 1.00 7.46 297 HIS A N 1
ATOM 1455 C CA . HIS A 1 174 ? 61.245 9.272 11.735 1.00 7.02 297 HIS A CA 1
ATOM 1456 C C . HIS A 1 174 ? 60.930 10.307 12.810 1.00 7.54 297 HIS A C 1
ATOM 1457 O O . HIS A 1 174 ? 59.759 10.631 13.004 1.00 7.76 297 HIS A O 1
ATOM 1464 N N . ASP A 1 175 ? 61.962 10.828 13.499 1.00 7.08 298 ASP A N 1
ATOM 1465 C CA . ASP A 1 175 ? 61.790 11.920 14.450 1.00 7.49 298 ASP A CA 1
ATOM 1466 C C . ASP A 1 175 ? 61.850 13.242 13.680 1.00 7.49 298 ASP A C 1
ATOM 1467 O O . ASP A 1 175 ? 62.922 13.614 13.175 1.00 7.75 298 ASP A O 1
ATOM 1472 N N . PRO A 1 176 ? 60.736 13.991 13.583 1.00 7.20 299 PRO A N 1
ATOM 1473 C CA . PRO A 1 176 ? 60.728 15.186 12.725 1.00 8.19 299 PRO A CA 1
ATOM 1474 C C . PRO A 1 176 ? 61.650 16.279 13.227 1.00 7.84 299 PRO A C 1
ATOM 1475 O O . PRO A 1 176 ? 61.970 17.198 12.459 1.00 7.95 299 PRO A O 1
ATOM 1479 N N . THR A 1 177 ? 62.074 16.254 14.495 1.00 7.75 300 THR A N 1
ATOM 1480 C CA . THR A 1 177 ? 62.999 17.262 14.987 1.00 8.02 300 THR A CA 1
ATOM 1481 C C . THR A 1 177 ? 64.387 17.057 14.442 1.00 8.36 300 THR A C 1
ATOM 1482 O O . THR A 1 177 ? 65.232 17.958 14.608 1.00 9.67 300 THR A O 1
ATOM 1486 N N . LYS A 1 178 ? 64.655 15.912 13.781 1.00 8.41 301 LYS A N 1
ATOM 1487 C CA . LYS A 1 178 ? 65.935 15.680 13.108 1.00 9.96 301 LYS A CA 1
ATOM 1488 C C . LYS A 1 178 ? 65.840 16.001 11.619 1.00 9.53 301 LYS A C 1
ATOM 1489 O O . LYS A 1 178 ? 66.859 16.122 10.947 1.00 10.21 301 LYS A O 1
ATOM 1495 N N . THR A 1 179 ? 64.622 16.149 11.084 1.00 12.19 302 THR A N 1
ATOM 1496 C CA . THR A 1 179 ? 64.351 16.619 9.726 1.00 10.62 302 THR A CA 1
ATOM 1497 C C . THR A 1 179 ? 64.982 15.723 8.664 1.00 9.04 302 THR A C 1
ATOM 1498 O O . THR A 1 179 ? 64.534 14.590 8.541 1.00 9.57 302 THR A O 1
ATOM 1502 N N . ILE A 1 180 ? 65.967 16.191 7.888 1.00 8.85 303 ILE A N 1
ATOM 1503 C CA . ILE A 1 180 ? 66.403 15.439 6.717 1.00 8.44 303 ILE A CA 1
ATOM 1504 C C . ILE A 1 180 ? 67.910 15.566 6.536 1.00 7.40 303 ILE A C 1
ATOM 1505 O O . ILE A 1 180 ? 68.510 16.631 6.762 1.00 8.95 303 ILE A O 1
ATOM 1510 N N . PHE A 1 181 ? 68.500 14.477 6.041 1.00 7.84 304 PHE A N 1
ATOM 1511 C CA . PHE A 1 181 ? 69.887 14.468 5.582 1.00 7.79 304 PHE A CA 1
ATOM 1512 C C . PHE A 1 181 ? 69.819 14.225 4.083 1.00 8.14 304 PHE A C 1
ATOM 1513 O O . PHE A 1 181 ? 69.229 13.231 3.656 1.00 12.03 304 PHE A O 1
ATOM 1521 N N . ILE A 1 182 ? 70.308 15.161 3.278 1.00 7.69 305 ILE A N 1
ATOM 1522 C CA . ILE A 1 182 ? 70.164 15.105 1.816 1.00 7.43 305 ILE A CA 1
ATOM 1523 C C . ILE A 1 182 ? 71.512 15.315 1.149 1.00 7.49 305 ILE A C 1
ATOM 1524 O O . ILE A 1 182 ? 72.372 16.059 1.653 1.00 8.40 305 ILE A O 1
ATOM 1529 N N . GLY A 1 183 ? 71.714 14.648 0.010 1.00 7.40 306 GLY A N 1
ATOM 1530 C CA . GLY A 1 183 ? 72.953 14.865 -0.713 1.00 8.75 306 GLY A CA 1
ATOM 1531 C C . GLY A 1 183 ? 72.877 14.326 -2.126 1.00 8.03 306 GLY A C 1
ATOM 1532 O O . GLY A 1 183 ? 71.959 13.592 -2.490 1.00 8.44 306 GLY A O 1
ATOM 1533 N N . ALA A 1 184 ? 73.899 14.672 -2.915 1.00 8.46 307 ALA A N 1
ATOM 1534 C CA . ALA A 1 184 ? 73.999 14.215 -4.299 1.00 8.54 307 ALA A CA 1
ATOM 1535 C C . ALA A 1 184 ? 75.429 14.395 -4.752 1.00 8.57 307 ALA A C 1
ATOM 1536 O O . ALA A 1 184 ? 76.185 15.164 -4.177 1.00 9.82 307 ALA A O 1
ATOM 1538 N N . GLN A 1 185 ? 75.782 13.710 -5.853 1.00 9.18 308 GLN A N 1
ATOM 1539 C CA . GLN A 1 185 ? 77.060 14.022 -6.496 1.00 10.10 308 GLN A CA 1
ATOM 1540 C C . GLN A 1 185 ? 77.080 15.491 -6.910 1.00 10.04 308 GLN A C 1
ATOM 1541 O O . GLN A 1 185 ? 76.025 16.081 -7.210 1.00 9.53 308 GLN A O 1
ATOM 1547 N N . THR A 1 186 ? 78.288 16.085 -6.940 1.00 10.47 309 THR A N 1
ATOM 1548 C CA . THR A 1 186 ? 78.484 17.395 -7.560 1.00 10.39 309 THR A CA 1
ATOM 1549 C C . THR A 1 186 ? 79.017 17.115 -8.957 1.00 11.08 309 THR A C 1
ATOM 1550 O O . THR A 1 186 ? 80.211 16.838 -9.146 1.00 11.27 309 THR A O 1
ATOM 1554 N N . SER A 1 187 ? 78.115 17.122 -9.934 1.00 10.68 310 SER A N 1
ATOM 1555 C CA . SER A 1 187 ? 78.462 16.611 -11.251 1.00 11.50 310 SER A CA 1
ATOM 1556 C C . SER A 1 187 ? 79.274 17.593 -12.083 1.00 12.62 310 SER A C 1
ATOM 1557 O O . SER A 1 187 ? 79.974 17.153 -12.998 1.00 15.32 310 SER A O 1
ATOM 1560 N N . ASN A 1 188 ? 79.148 18.889 -11.831 1.00 12.46 311 ASN A N 1
ATOM 1561 C CA . ASN A 1 188 ? 79.758 19.904 -12.686 1.00 12.45 311 ASN A CA 1
ATOM 1562 C C . ASN A 1 188 ? 80.800 20.713 -11.940 1.00 13.33 311 ASN A C 1
ATOM 1563 O O . ASN A 1 188 ? 80.710 20.871 -10.729 1.00 13.74 311 ASN A O 1
ATOM 1568 N N . ALA A 1 189 ? 81.786 21.205 -12.699 1.00 14.42 312 ALA A N 1
ATOM 1569 C CA . ALA A 1 189 ? 82.726 22.192 -12.189 1.00 14.64 312 ALA A CA 1
ATOM 1570 C C . ALA A 1 189 ? 82.072 23.574 -12.127 1.00 12.52 312 ALA A C 1
ATOM 1571 O O . ALA A 1 189 ? 81.028 23.818 -12.726 1.00 15.13 312 ALA A O 1
ATOM 1573 N N . GLY A 1 190 ? 82.695 24.482 -11.386 1.00 11.99 313 GLY A N 1
ATOM 1574 C CA . GLY A 1 190 ? 82.277 25.874 -11.383 1.00 11.84 313 GLY A CA 1
ATOM 1575 C C . GLY A 1 190 ? 81.556 26.333 -10.131 1.00 11.45 313 GLY A C 1
ATOM 1576 O O . GLY A 1 190 ? 81.224 27.521 -10.048 1.00 11.85 313 GLY A O 1
ATOM 1577 N N . ARG A 1 191 ? 81.279 25.441 -9.180 1.00 11.33 314 ARG A N 1
ATOM 1578 C CA . ARG A 1 191 ? 80.843 25.838 -7.830 1.00 10.86 314 ARG A CA 1
ATOM 1579 C C . ARG A 1 191 ? 79.481 26.524 -7.810 1.00 10.84 314 ARG A C 1
ATOM 1580 O O . ARG A 1 191 ? 79.135 27.142 -6.798 1.00 13.32 314 ARG A O 1
ATOM 1588 N N . ASN A 1 192 ? 78.671 26.379 -8.866 1.00 11.11 315 ASN A N 1
ATOM 1589 C CA . ASN A 1 192 ? 77.468 27.194 -8.980 1.00 11.41 315 ASN A CA 1
ATOM 1590 C C . ASN A 1 192 ? 76.153 26.421 -8.988 1.00 10.94 315 ASN A C 1
ATOM 1591 O O . ASN A 1 192 ? 75.091 27.048 -9.091 1.00 15.40 315 ASN A O 1
ATOM 1596 N N . ASP A 1 193 ? 76.169 25.112 -8.843 1.00 11.11 316 ASP A N 1
ATOM 1597 C CA . ASP A 1 193 ? 74.923 24.378 -8.627 1.00 11.29 316 ASP A CA 1
ATOM 1598 C C . ASP A 1 193 ? 74.692 24.222 -7.129 1.00 10.77 316 ASP A C 1
ATOM 1599 O O . ASP A 1 193 ? 75.607 24.367 -6.324 1.00 11.62 316 ASP A O 1
ATOM 1604 N N . LYS A 1 194 ? 73.450 23.897 -6.770 1.00 10.24 317 LYS A N 1
ATOM 1605 C CA . LYS A 1 194 ? 73.133 23.742 -5.350 1.00 9.81 317 LYS A CA 1
ATOM 1606 C C . LYS A 1 194 ? 72.029 22.708 -5.205 1.00 8.81 317 LYS A C 1
ATOM 1607 O O . LYS A 1 194 ? 71.210 22.504 -6.118 1.00 9.92 317 LYS A O 1
ATOM 1613 N N . ILE A 1 195 ? 71.971 22.096 -4.019 1.00 8.58 318 ILE A N 1
ATOM 1614 C CA . ILE A 1 195 ? 70.775 21.405 -3.577 1.00 7.52 318 ILE A CA 1
ATOM 1615 C C . ILE A 1 195 ? 69.923 22.468 -2.877 1.00 8.15 318 ILE A C 1
ATOM 1616 O O . ILE A 1 195 ? 70.413 23.180 -1.977 1.00 9.12 318 ILE A O 1
ATOM 1621 N N . SER A 1 196 ? 68.655 22.565 -3.273 1.00 7.60 319 SER A N 1
ATOM 1622 C CA . SER A 1 196 ? 67.731 23.555 -2.711 1.00 8.35 319 SER A CA 1
ATOM 1623 C C . SER A 1 196 ? 66.450 22.823 -2.348 1.00 7.54 319 SER A C 1
ATOM 1624 O O . SER A 1 196 ? 65.904 22.108 -3.194 1.00 8.01 319 SER A O 1
ATOM 1627 N N . VAL A 1 197 ? 65.979 23.006 -1.109 1.00 7.47 320 VAL A N 1
ATOM 1628 C CA . VAL A 1 197 ? 64.760 22.315 -0.645 1.00 7.53 320 VAL A CA 1
ATOM 1629 C C . VAL A 1 197 ? 63.858 23.362 0.014 1.00 7.02 320 VAL A C 1
ATOM 1630 O O . VAL A 1 197 ? 64.267 24.015 0.980 1.00 8.37 320 VAL A O 1
ATOM 1634 N N . THR A 1 198 ? 62.624 23.469 -0.472 1.00 7.18 321 THR A N 1
ATOM 1635 C CA . THR A 1 198 ? 61.620 24.275 0.193 1.00 7.27 321 THR A CA 1
ATOM 1636 C C . THR A 1 198 ? 60.808 23.375 1.122 1.00 7.31 321 THR A C 1
ATOM 1637 O O . THR A 1 198 ? 60.402 22.268 0.748 1.00 8.21 321 THR A O 1
ATOM 1641 N N . MET A 1 199 ? 60.584 23.872 2.333 1.00 7.81 322 MET A N 1
ATOM 1642 C CA . MET A 1 199 ? 59.858 23.121 3.340 1.00 7.65 322 MET A CA 1
ATOM 1643 C C . MET A 1 199 ? 58.780 23.989 3.954 1.00 6.86 322 MET A C 1
ATOM 1644 O O . MET A 1 199 ? 58.900 25.218 4.033 1.00 7.60 322 MET A O 1
ATOM 1649 N N . GLN A 1 200 ? 57.759 23.298 4.482 1.00 6.49 323 GLN A N 1
ATOM 1650 C CA . GLN A 1 200 ? 56.746 23.972 5.283 1.00 6.59 323 GLN A CA 1
ATOM 1651 C C . GLN A 1 200 ? 56.304 23.014 6.368 1.00 5.80 323 GLN A C 1
ATOM 1652 O O . GLN A 1 200 ? 56.000 21.845 6.076 1.00 7.06 323 GLN A O 1
ATOM 1658 N N . ILE A 1 201 ? 56.248 23.493 7.615 1.00 6.42 324 ILE A N 1
ATOM 1659 C CA . ILE A 1 201 ? 55.885 22.682 8.785 1.00 6.59 324 ILE A CA 1
ATOM 1660 C C . ILE A 1 201 ? 54.544 23.143 9.315 1.00 6.34 324 ILE A C 1
ATOM 1661 O O . ILE A 1 201 ? 54.317 24.348 9.495 1.00 7.14 324 ILE A O 1
ATOM 1666 N N . ILE A 1 202 ? 53.657 22.183 9.589 1.00 6.15 325 ILE A N 1
ATOM 1667 C CA . ILE A 1 202 ? 52.370 22.479 10.206 1.00 6.60 325 ILE A CA 1
ATOM 1668 C C . ILE A 1 202 ? 52.266 21.613 11.465 1.00 6.09 325 ILE A C 1
ATOM 1669 O O . ILE A 1 202 ? 52.497 20.397 11.416 1.00 6.82 325 ILE A O 1
ATOM 1674 N N . PHE A 1 203 ? 51.944 22.252 12.591 1.00 5.74 326 PHE A N 1
ATOM 1675 C CA . PHE A 1 203 ? 51.711 21.551 13.846 1.00 6.15 326 PHE A CA 1
ATOM 1676 C C . PHE A 1 203 ? 50.209 21.413 14.062 1.00 5.93 326 PHE A C 1
ATOM 1677 O O . PHE A 1 203 ? 49.454 22.327 13.761 1.00 7.27 326 PHE A O 1
ATOM 1685 N N . TYR A 1 204 ? 49.781 20.302 14.673 1.00 6.09 327 TYR A N 1
ATOM 1686 C CA . TYR A 1 204 ? 48.364 20.067 14.925 1.00 6.54 327 TYR A CA 1
ATOM 1687 C C . TYR A 1 204 ? 48.130 19.885 16.423 1.00 6.27 327 TYR A C 1
ATOM 1688 O O . TYR A 1 204 ? 48.966 19.291 17.127 1.00 7.38 327 TYR A O 1
ATOM 1697 N N . ASP A 1 205 ? 46.982 20.400 16.893 1.00 6.91 328 ASP A N 1
ATOM 1698 C CA . ASP A 1 205 ? 46.576 20.259 18.272 1.00 7.25 328 ASP A CA 1
ATOM 1699 C C . ASP A 1 205 ? 45.909 18.899 18.521 1.00 7.30 328 ASP A C 1
ATOM 1700 O O . ASP A 1 205 ? 45.804 18.052 17.632 1.00 8.04 328 ASP A O 1
ATOM 1705 N N . GLU A 1 206 ? 45.469 18.679 19.764 1.00 8.72 329 GLU A N 1
ATOM 1706 C CA . GLU A 1 206 ? 44.959 17.355 20.120 1.00 9.41 329 GLU A CA 1
ATOM 1707 C C . GLU A 1 206 ? 43.638 17.059 19.462 1.00 9.36 329 GLU A C 1
ATOM 1708 O O . GLU A 1 206 ? 43.258 15.888 19.342 1.00 10.77 329 GLU A O 1
ATOM 1714 N N . ASN A 1 207 ? 42.932 18.085 19.010 1.00 8.83 330 ASN A N 1
ATOM 1715 C CA . ASN A 1 207 ? 41.693 17.863 18.270 1.00 11.10 330 ASN A CA 1
ATOM 1716 C C . ASN A 1 207 ? 41.934 17.709 16.775 1.00 10.33 330 ASN A C 1
ATOM 1717 O O . ASN A 1 207 ? 40.977 17.536 16.021 1.00 12.86 330 ASN A O 1
ATOM 1722 N N . GLY A 1 208 ? 43.190 17.727 16.335 1.00 9.35 331 GLY A N 1
ATOM 1723 C CA . GLY A 1 208 ? 43.497 17.544 14.941 1.00 9.65 331 GLY A CA 1
ATOM 1724 C C . GLY A 1 208 ? 43.458 18.788 14.091 1.00 9.60 331 GLY A C 1
ATOM 1725 O O . GLY A 1 208 ? 43.576 18.680 12.857 1.00 12.28 331 GLY A O 1
ATOM 1726 N N . ASN A 1 209 ? 43.332 19.960 14.699 1.00 9.90 332 ASN A N 1
ATOM 1727 C CA . ASN A 1 209 ? 43.348 21.186 13.903 1.00 9.19 332 ASN A CA 1
ATOM 1728 C C . ASN A 1 209 ? 44.734 21.777 13.828 1.00 7.86 332 ASN A C 1
ATOM 1729 O O . ASN A 1 209 ? 45.560 21.659 14.742 1.00 8.17 332 ASN A O 1
ATOM 1734 N N . GLU A 1 210 ? 44.994 22.438 12.713 1.00 7.04 333 GLU A N 1
ATOM 1735 C CA . GLU A 1 210 ? 46.260 23.141 12.543 1.00 7.02 333 GLU A CA 1
ATOM 1736 C C . GLU A 1 210 ? 46.375 24.250 13.582 1.00 6.45 333 GLU A C 1
ATOM 1737 O O . GLU A 1 210 ? 45.426 24.967 13.850 1.00 9.41 333 GLU A O 1
ATOM 1743 N N . ILE A 1 211 ? 47.574 24.435 14.114 1.00 6.20 334 ILE A N 1
ATOM 1744 C CA . ILE A 1 211 ? 47.821 25.434 15.145 1.00 7.01 334 ILE A CA 1
ATOM 1745 C C . ILE A 1 211 ? 48.260 26.747 14.492 1.00 7.19 334 ILE A C 1
ATOM 1746 O O . ILE A 1 211 ? 49.232 26.790 13.718 1.00 7.58 334 ILE A O 1
ATOM 1751 N N . ASP A 1 212 ? 47.536 27.826 14.826 1.00 7.10 335 ASP A N 1
ATOM 1752 C CA . ASP A 1 212 ? 47.879 29.165 14.372 1.00 7.08 335 ASP A CA 1
ATOM 1753 C C . ASP A 1 212 ? 49.128 29.675 15.094 1.00 6.66 335 ASP A C 1
ATOM 1754 O O . ASP A 1 212 ? 49.151 29.748 16.330 1.00 7.70 335 ASP A O 1
ATOM 1759 N N . LEU A 1 213 ? 50.153 30.032 14.322 1.00 6.74 336 LEU A N 1
ATOM 1760 C CA . LEU A 1 213 ? 51.435 30.501 14.849 1.00 6.97 336 LEU A CA 1
ATOM 1761 C C . LEU A 1 213 ? 51.540 32.017 14.875 1.00 6.88 336 LEU A C 1
ATOM 1762 O O . LEU A 1 213 ? 52.629 32.546 15.141 1.00 7.38 336 LEU A O 1
ATOM 1767 N N . SER A 1 214 ? 50.425 32.733 14.661 1.00 7.01 337 SER A N 1
ATOM 1768 C CA A SER A 1 214 ? 50.413 34.188 14.531 0.49 7.52 337 SER A CA 1
ATOM 1769 C CA B SER A 1 214 ? 50.586 34.178 14.504 0.51 8.60 337 SER A CA 1
ATOM 1770 C C . SER A 1 214 ? 50.716 34.943 15.815 1.00 8.06 337 SER A C 1
ATOM 1771 O O . SER A 1 214 ? 50.809 36.174 15.746 1.00 9.28 337 SER A O 1
ATOM 1776 N N . GLY A 1 215 ? 50.792 34.265 16.958 1.00 7.43 338 GLY A N 1
ATOM 1777 C CA . GLY A 1 215 ? 51.278 34.897 18.172 1.00 8.21 338 GLY A CA 1
ATOM 1778 C C . GLY A 1 215 ? 52.788 35.077 18.161 1.00 7.36 338 GLY A C 1
ATOM 1779 O O . GLY A 1 215 ? 53.344 35.707 19.064 1.00 7.65 338 GLY A O 1
ATOM 1780 N N . ASN A 1 216 ? 53.470 34.530 17.151 1.00 7.49 339 ASN A N 1
ATOM 1781 C CA . ASN A 1 216 ? 54.901 34.751 16.990 1.00 7.95 339 ASN A CA 1
ATOM 1782 C C . ASN A 1 216 ? 55.714 34.162 18.123 1.00 8.38 339 ASN A C 1
ATOM 1783 O O . ASN A 1 216 ? 56.775 34.681 18.504 1.00 9.19 339 ASN A O 1
ATOM 1788 N N . ASN A 1 217 ? 55.245 33.015 18.659 1.00 7.19 340 ASN A N 1
ATOM 1789 C CA . ASN A 1 217 ? 55.959 32.342 19.745 1.00 7.86 340 ASN A CA 1
ATOM 1790 C C . ASN A 1 217 ? 56.702 31.090 19.285 1.00 7.21 340 ASN A C 1
ATOM 1791 O O . ASN A 1 217 ? 57.266 30.386 20.130 1.00 8.07 340 ASN A O 1
ATOM 1796 N N . ALA A 1 218 ? 56.729 30.772 17.988 1.00 6.82 341 ALA A N 1
ATOM 1797 C CA . ALA A 1 218 ? 57.458 29.584 17.545 1.00 7.24 341 ALA A CA 1
ATOM 1798 C C . ALA A 1 218 ? 58.855 30.017 17.140 1.00 6.92 341 ALA A C 1
ATOM 1799 O O . ALA A 1 218 ? 59.090 30.427 16.001 1.00 8.68 341 ALA A O 1
ATOM 1801 N N . ILE A 1 219 ? 59.821 29.895 18.051 1.00 7.00 342 ILE A N 1
ATOM 1802 C CA . ILE A 1 219 ? 61.197 30.248 17.733 1.00 7.27 342 ILE A CA 1
ATOM 1803 C C . ILE A 1 219 ? 61.901 28.956 17.349 1.00 7.54 342 ILE A C 1
ATOM 1804 O O . ILE A 1 219 ? 61.936 27.997 18.134 1.00 8.46 342 ILE A O 1
ATOM 1809 N N . MET A 1 220 ? 62.436 28.900 16.141 1.00 7.97 343 MET A N 1
ATOM 1810 C CA . MET A 1 220 ? 63.010 27.669 15.624 1.00 8.11 343 MET A CA 1
ATOM 1811 C C . MET A 1 220 ? 64.470 27.872 15.249 1.00 7.56 343 MET A C 1
ATOM 1812 O O . MET A 1 220 ? 64.899 28.946 14.814 1.00 8.22 343 MET A O 1
ATOM 1817 N N . SER A 1 221 ? 65.226 26.810 15.380 1.00 7.50 344 SER A N 1
ATOM 1818 C CA . SER A 1 221 ? 66.657 26.846 15.144 1.00 7.41 344 SER A CA 1
ATOM 1819 C C . SER A 1 221 ? 66.966 26.757 13.659 1.00 8.00 344 SER A C 1
ATOM 1820 O O . SER A 1 221 ? 66.300 26.047 12.903 1.00 9.30 344 SER A O 1
ATOM 1823 N N . LEU A 1 222 ? 68.031 27.442 13.252 1.00 8.23 345 LEU A N 1
ATOM 1824 C CA . LEU A 1 222 ? 68.647 27.283 11.938 1.00 9.14 345 LEU A CA 1
ATOM 1825 C C . LEU A 1 222 ? 70.147 27.167 12.223 1.00 8.25 345 LEU A C 1
ATOM 1826 O O . LEU A 1 222 ? 70.977 28.036 11.891 1.00 9.42 345 LEU A O 1
ATOM 1831 N N . SER A 1 223 ? 70.508 26.062 12.860 1.00 9.76 346 SER A N 1
ATOM 1832 C CA . SER A 1 223 ? 71.874 25.840 13.289 1.00 8.73 346 SER A CA 1
ATOM 1833 C C . SER A 1 223 ? 72.716 25.235 12.172 1.00 9.37 346 SER A C 1
ATOM 1834 O O . SER A 1 223 ? 72.221 24.838 11.114 1.00 10.32 346 SER A O 1
ATOM 1837 N N . SE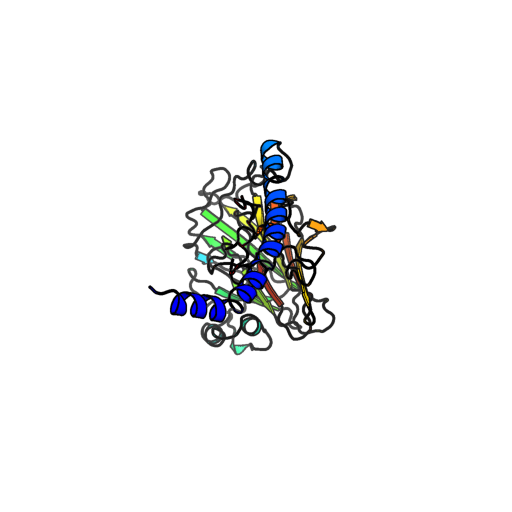R A 1 224 ? 74.030 25.180 12.421 1.00 8.87 347 SER A N 1
ATOM 1838 C CA . SER A 1 224 ? 74.923 24.406 11.576 1.00 8.38 347 SER A CA 1
ATOM 1839 C C . SER A 1 224 ? 74.889 24.892 10.114 1.00 8.84 347 SER A C 1
ATOM 1840 O O . SER A 1 224 ? 74.847 24.119 9.164 1.00 8.86 347 SER A O 1
ATOM 1843 N N . LEU A 1 225 ? 75.010 26.219 9.928 1.00 8.13 348 LEU A N 1
ATOM 1844 C CA . LEU A 1 225 ? 75.087 26.782 8.576 1.00 8.02 348 LEU A CA 1
ATOM 1845 C C . LEU A 1 225 ? 76.562 26.947 8.228 1.00 8.32 348 LEU A C 1
ATOM 1846 O O . LEU A 1 225 ? 77.137 28.052 8.286 1.00 8.75 348 LEU A O 1
ATOM 1851 N N . ASN A 1 226 ? 77.163 25.843 7.808 1.00 8.61 349 ASN A N 1
ATOM 1852 C CA . ASN A 1 226 ? 78.602 25.842 7.555 1.00 8.73 349 ASN A CA 1
ATOM 1853 C C . ASN A 1 226 ? 78.967 26.607 6.290 1.00 7.98 349 ASN A C 1
ATOM 1854 O O . ASN A 1 226 ? 78.267 26.499 5.284 1.00 9.56 349 ASN A O 1
ATOM 1859 N N . HIS A 1 227 ? 80.097 27.309 6.358 1.00 8.66 350 HIS A N 1
ATOM 1860 C CA . HIS A 1 227 ? 80.732 27.858 5.177 1.00 9.33 350 HIS A CA 1
ATOM 1861 C C . HIS A 1 227 ? 82.202 27.477 5.295 1.00 9.89 350 HIS A C 1
ATOM 1862 O O . HIS A 1 227 ? 82.913 27.954 6.191 1.00 10.85 350 HIS A O 1
ATOM 1869 N N . TRP A 1 228 ? 82.664 26.598 4.431 1.00 10.90 351 TRP A N 1
ATOM 1870 C CA . TRP A 1 228 ? 84.077 26.254 4.387 1.00 13.87 351 TRP A CA 1
ATOM 1871 C C . TRP A 1 228 ? 84.642 26.541 3.005 1.00 15.14 351 TRP A C 1
ATOM 1872 O O . TRP A 1 228 ? 83.935 26.393 2.002 1.00 14.04 351 TRP A O 1
ATOM 1883 N N . THR A 1 229 ? 85.894 26.995 2.974 1.00 16.80 352 THR A N 1
ATOM 1884 C CA . THR A 1 229 ? 86.559 27.330 1.724 1.00 19.97 352 THR A CA 1
ATOM 1885 C C . THR A 1 229 ? 87.892 26.603 1.698 1.00 23.34 352 THR A C 1
ATOM 1886 O O . THR A 1 229 ? 88.776 26.883 2.525 1.00 28.62 352 THR A O 1
ATOM 1890 N N . THR A 1 230 ? 88.021 25.657 0.771 1.00 22.35 353 THR A N 1
ATOM 1891 C CA . THR A 1 230 ? 89.256 24.905 0.646 1.00 22.38 353 THR A CA 1
ATOM 1892 C C . THR A 1 230 ? 89.512 24.676 -0.835 1.00 20.23 353 THR A C 1
ATOM 1893 O O . THR A 1 230 ? 88.718 25.084 -1.696 1.00 18.40 353 THR A O 1
ATOM 1897 N N . LYS A 1 231 ? 90.611 23.979 -1.127 1.00 20.84 354 LYS A N 1
ATOM 1898 C CA . LYS A 1 231 ? 90.897 23.582 -2.493 1.00 20.53 354 LYS A CA 1
ATOM 1899 C C . LYS A 1 231 ? 89.762 22.805 -3.127 1.00 19.51 354 LYS A C 1
ATOM 1900 O O . LYS A 1 231 ? 89.657 22.779 -4.360 1.00 20.14 354 LYS A O 1
ATOM 1906 N N . TYR A 1 232 ? 88.908 22.191 -2.317 1.00 17.89 355 TYR A N 1
ATOM 1907 C CA . TYR A 1 232 ? 87.841 21.343 -2.824 1.00 17.95 355 TYR A CA 1
ATOM 1908 C C . TYR A 1 232 ? 86.483 22.022 -2.861 1.00 14.26 355 TYR A C 1
ATOM 1909 O O . TYR A 1 232 ? 85.501 21.355 -3.209 1.00 15.01 355 TYR A O 1
ATOM 1918 N N . GLY A 1 233 ? 86.387 23.314 -2.541 1.00 13.92 356 GLY A N 1
ATOM 1919 C CA . GLY A 1 233 ? 85.106 23.989 -2.715 1.00 14.25 356 GLY A CA 1
ATOM 1920 C C . GLY A 1 233 ? 85.009 25.271 -1.918 1.00 12.94 356 GLY A C 1
ATOM 1921 O O . GLY A 1 233 ? 85.805 25.543 -1.023 1.00 14.79 356 GLY A O 1
ATOM 1922 N N . ASP A 1 234 ? 83.973 26.060 -2.257 1.00 10.98 357 ASP A N 1
ATOM 1923 C CA . ASP A 1 234 ? 83.546 27.192 -1.450 1.00 11.71 357 ASP A CA 1
ATOM 1924 C C . ASP A 1 234 ? 82.110 26.833 -1.058 1.00 10.08 357 ASP A C 1
ATOM 1925 O O . ASP A 1 234 ? 81.125 27.312 -1.619 1.00 11.41 357 ASP A O 1
ATOM 1930 N N . HIS A 1 235 ? 81.998 25.970 -0.053 1.00 10.28 358 HIS A N 1
ATOM 1931 C CA . HIS A 1 235 ? 80.758 25.308 0.337 1.00 9.63 358 HIS A CA 1
ATOM 1932 C C . HIS A 1 235 ? 80.007 26.203 1.318 1.00 8.55 358 HIS A C 1
ATOM 1933 O O . HIS A 1 235 ? 80.554 26.532 2.381 1.00 10.16 358 HIS A O 1
ATOM 1940 N N . VAL A 1 236 ? 78.786 26.600 0.967 1.00 9.18 359 VAL A N 1
ATOM 1941 C CA . VAL A 1 236 ? 78.014 27.511 1.805 1.00 9.07 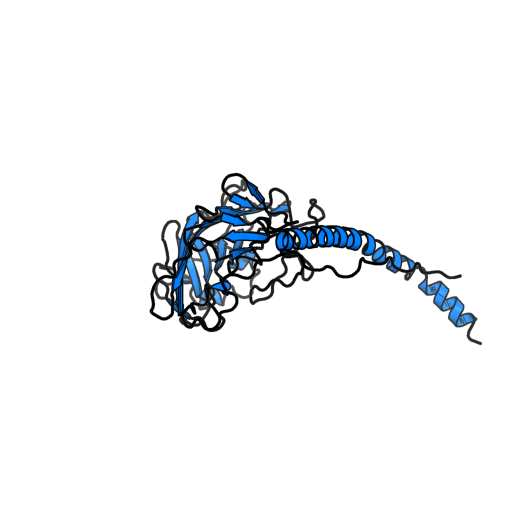359 VAL A CA 1
ATOM 1942 C C . VAL A 1 236 ? 76.612 26.943 1.975 1.00 8.56 359 VAL A C 1
ATOM 1943 O O . VAL A 1 236 ? 75.963 26.540 0.995 1.00 9.72 359 VAL A O 1
ATOM 1947 N N . GLU A 1 237 ? 76.140 26.932 3.225 1.00 7.87 360 GLU A N 1
ATOM 1948 C CA . GLU A 1 237 ? 74.778 26.529 3.579 1.00 7.48 360 GLU A CA 1
ATOM 1949 C C . GLU A 1 237 ? 73.987 27.785 3.908 1.00 7.70 360 GLU A C 1
ATOM 1950 O O . GLU A 1 237 ? 74.446 28.630 4.687 1.00 8.34 360 GLU A O 1
ATOM 1956 N N . LYS A 1 238 ? 72.795 27.897 3.332 1.00 8.01 361 LYS A N 1
ATOM 1957 C CA . LYS A 1 238 ? 71.988 29.117 3.405 1.00 8.22 361 LYS A CA 1
ATOM 1958 C C . LYS A 1 238 ? 70.532 28.779 3.655 1.00 8.16 361 LYS A C 1
ATOM 1959 O O . LYS A 1 238 ? 70.068 27.697 3.305 1.00 8.66 361 LYS A O 1
ATOM 1965 N N . VAL A 1 239 ? 69.815 29.746 4.247 1.00 8.14 362 VAL A N 1
ATOM 1966 C CA . VAL A 1 239 ? 68.364 29.619 4.376 1.00 7.47 362 VAL A CA 1
ATOM 1967 C C . VAL A 1 239 ? 67.701 30.894 3.872 1.00 7.80 362 VAL A C 1
ATOM 1968 O O . VAL A 1 239 ? 68.063 31.996 4.304 1.00 9.38 362 VAL A O 1
ATOM 1972 N N . ASN A 1 240 ? 66.707 30.763 2.993 1.00 8.26 363 ASN A N 1
ATOM 1973 C CA . ASN A 1 240 ? 65.829 31.854 2.620 1.00 8.25 363 ASN A CA 1
ATOM 1974 C C . ASN A 1 240 ? 64.583 31.708 3.487 1.00 8.67 363 ASN A C 1
ATOM 1975 O O . ASN A 1 240 ? 63.840 30.721 3.364 1.00 9.50 363 ASN A O 1
ATOM 1980 N N . LEU A 1 241 ? 64.373 32.665 4.386 1.00 9.32 364 LEU A N 1
ATOM 1981 C CA . LEU A 1 241 ? 63.315 32.525 5.379 1.00 10.67 364 LEU A CA 1
ATOM 1982 C C . LEU A 1 241 ? 61.933 32.857 4.833 1.00 8.86 364 LEU A C 1
ATOM 1983 O O . LEU A 1 241 ? 60.943 32.596 5.543 1.00 9.64 364 LEU A O 1
ATOM 1988 N N . GLY A 1 242 ? 61.828 33.394 3.619 1.00 10.28 365 GLY A N 1
ATOM 1989 C CA . GLY A 1 242 ? 60.504 33.693 3.123 1.00 11.41 365 GLY A CA 1
ATOM 1990 C C . GLY A 1 242 ? 59.855 34.740 4.003 1.00 10.65 365 GLY A C 1
ATOM 1991 O O . GLY A 1 242 ? 60.472 35.736 4.394 1.00 13.30 365 GLY A O 1
ATOM 1992 N N . ASP A 1 243 ? 58.587 34.517 4.324 1.00 9.50 366 ASP A N 1
ATOM 1993 C CA . ASP A 1 243 ? 57.837 35.399 5.205 1.00 10.98 366 ASP A CA 1
ATOM 1994 C C . ASP A 1 243 ? 58.094 35.186 6.696 1.00 10.39 366 ASP A C 1
ATOM 1995 O O . ASP A 1 243 ? 57.538 35.919 7.538 1.00 13.99 366 ASP A O 1
ATOM 2000 N N . ASN A 1 244 ? 58.946 34.238 7.054 1.00 9.41 367 ASN A N 1
ATOM 2001 C CA . ASN A 1 244 ? 59.352 34.073 8.457 1.00 9.16 367 ASN A CA 1
ATOM 2002 C C . ASN A 1 244 ? 60.406 35.110 8.794 1.00 9.25 367 ASN A C 1
ATOM 2003 O O . ASN A 1 244 ? 60.966 35.750 7.904 1.00 12.27 367 ASN A O 1
ATOM 2008 N N . GLU A 1 245 ? 60.673 35.303 10.084 1.00 9.59 368 GLU A N 1
ATOM 2009 C CA . GLU A 1 245 ? 61.498 36.422 10.538 1.00 9.51 368 GLU A CA 1
ATOM 2010 C C . GLU A 1 245 ? 62.823 35.941 11.106 1.00 7.74 368 GLU A C 1
ATOM 2011 O O . GLU A 1 245 ? 62.848 35.116 12.011 1.00 9.57 368 GLU A O 1
ATOM 2017 N N . PHE A 1 246 ? 63.931 36.534 10.660 1.00 8.96 369 PHE A N 1
ATOM 2018 C CA . PHE A 1 246 ? 65.247 36.163 11.164 1.00 8.48 369 PHE A CA 1
ATOM 2019 C C . PHE A 1 246 ? 65.431 36.654 12.593 1.00 8.43 369 PHE A C 1
ATOM 2020 O O . PHE A 1 246 ? 65.070 37.783 12.908 1.00 11.07 369 PHE A O 1
ATOM 2028 N N . VAL A 1 247 ? 66.000 35.802 13.446 1.00 8.84 370 VAL A N 1
ATOM 2029 C CA . VAL A 1 247 ? 66.457 36.157 14.772 1.00 10.58 370 VAL A CA 1
ATOM 2030 C C . VAL A 1 247 ? 67.975 35.972 14.790 1.00 9.79 370 VAL A C 1
ATOM 2031 O O . VAL A 1 247 ? 68.483 34.833 14.732 1.00 10.84 370 VAL A O 1
ATOM 2035 N N . LYS A 1 248 ? 68.708 37.091 14.877 1.00 10.16 371 LYS A N 1
ATOM 2036 C CA . LYS A 1 248 ? 70.160 37.050 14.875 1.00 10.55 371 LYS A CA 1
ATOM 2037 C C . LYS A 1 248 ? 70.662 36.500 16.207 1.00 11.07 371 LYS A C 1
ATOM 2038 O O . LYS A 1 248 ? 70.225 36.921 17.289 1.00 13.83 371 LYS A O 1
ATOM 2044 N N . ILE A 1 249 ? 71.657 35.621 16.156 1.00 9.60 372 ILE A N 1
ATOM 2045 C CA . ILE A 1 249 ? 72.261 35.048 17.363 1.00 10.47 372 ILE A CA 1
ATOM 2046 C C . ILE A 1 249 ? 73.527 35.840 17.687 1.00 10.16 372 ILE A C 1
ATOM 2047 O O . ILE A 1 249 ? 74.396 35.966 16.820 1.00 10.30 372 ILE A O 1
ATOM 2052 N N . PRO A 1 250 ? 73.635 36.453 18.865 1.00 10.60 373 PRO A N 1
ATOM 2053 C CA . PRO A 1 250 ? 74.832 37.277 19.161 1.00 10.94 373 PRO A CA 1
ATOM 2054 C C . PRO A 1 250 ? 76.112 36.473 19.034 1.00 10.59 373 PRO A C 1
ATOM 2055 O O . PRO A 1 250 ? 76.194 35.330 19.480 1.00 11.21 373 PRO A O 1
ATOM 2059 N N . GLY A 1 251 ? 77.108 37.076 18.390 1.00 11.23 374 GLY A N 1
ATOM 2060 C CA . GLY A 1 251 ? 78.400 36.436 18.188 1.00 11.11 374 GLY A CA 1
ATOM 2061 C C . GLY A 1 251 ? 78.431 35.428 17.072 1.00 9.77 374 GLY A C 1
ATOM 2062 O O . GLY A 1 251 ? 79.506 34.857 16.826 1.00 10.97 374 GLY A O 1
ATOM 2063 N N . SER A 1 252 ? 77.315 35.148 16.426 1.00 9.63 375 SER A N 1
ATOM 2064 C CA . SER A 1 252 ? 77.323 34.154 15.362 1.00 8.64 375 SER A CA 1
ATOM 2065 C C . SER A 1 252 ? 77.957 34.697 14.089 1.00 9.40 375 SER A C 1
ATOM 2066 O O . SER A 1 252 ? 77.895 35.908 13.795 1.00 10.70 375 SER A O 1
ATOM 2069 N N . SER A 1 253 ? 78.552 33.782 13.306 1.00 9.41 376 SER A N 1
ATOM 2070 C CA . SER A 1 253 ? 79.010 34.069 11.947 1.00 9.63 376 SER A CA 1
ATOM 2071 C C . SER A 1 253 ? 77.861 34.258 10.966 1.00 9.74 376 SER A C 1
ATOM 2072 O O . SER A 1 253 ? 78.115 34.729 9.849 1.00 10.53 376 SER A O 1
ATOM 2075 N N . VAL A 1 254 ? 76.628 33.891 11.348 1.00 9.18 377 VAL A N 1
ATOM 2076 C CA . VAL A 1 254 ? 75.498 33.877 10.430 1.00 8.92 377 VAL A CA 1
ATOM 2077 C C . VAL A 1 254 ? 74.740 35.206 10.538 1.00 9.01 377 VAL A C 1
ATOM 2078 O O . VAL A 1 254 ? 74.374 35.645 11.638 1.00 10.04 377 VAL A O 1
ATOM 2082 N N . ASP A 1 255 ? 74.478 35.829 9.390 1.00 9.79 378 ASP A N 1
ATOM 2083 C CA . ASP A 1 255 ? 73.714 37.051 9.365 1.00 10.51 378 ASP A CA 1
ATOM 2084 C C . ASP A 1 255 ? 72.849 37.074 8.123 1.00 10.10 378 ASP A C 1
ATOM 2085 O O . ASP A 1 255 ? 72.927 36.190 7.268 1.00 10.65 378 ASP A O 1
ATOM 2090 N N . LEU A 1 256 ? 72.037 38.133 8.018 1.00 11.86 379 LEU A N 1
ATOM 2091 C CA . LEU A 1 256 ? 71.150 38.348 6.901 1.00 12.11 379 LEU A CA 1
ATOM 2092 C C . LEU A 1 256 ? 71.899 39.001 5.746 1.00 13.86 379 LEU A C 1
ATOM 2093 O O . LEU A 1 256 ? 72.584 40.021 5.926 1.00 17.52 379 LEU A O 1
ATOM 2098 N N . HIS A 1 257 ? 71.754 38.419 4.564 1.00 15.97 380 HIS A N 1
ATOM 2099 C CA . HIS A 1 257 ? 72.319 38.957 3.328 1.00 16.45 380 HIS A CA 1
ATOM 2100 C C . HIS A 1 257 ? 71.202 38.948 2.300 1.00 19.70 380 HIS A C 1
ATOM 2101 O O . HIS A 1 257 ? 70.948 37.926 1.665 1.00 23.01 380 HIS A O 1
ATOM 2108 N N . GLY A 1 258 ? 70.549 40.099 2.162 1.00 22.56 381 GLY A N 1
ATOM 2109 C CA . GLY A 1 258 ? 69.442 40.265 1.278 1.00 26.65 381 GLY A CA 1
ATOM 2110 C C . GLY A 1 258 ? 68.321 39.383 1.695 1.00 31.67 381 GLY A C 1
ATOM 2111 O O . GLY A 1 258 ? 67.689 39.582 2.743 1.00 33.27 381 GLY A O 1
ATOM 2112 N N . ASN A 1 259 ? 68.173 38.315 0.915 1.00 33.74 382 ASN A N 1
ATOM 2113 C CA . ASN A 1 259 ? 67.062 37.397 1.032 1.00 32.76 382 ASN A CA 1
ATOM 2114 C C . ASN A 1 259 ? 67.408 36.156 1.853 1.00 25.54 382 ASN A C 1
ATOM 2115 O O . ASN A 1 259 ? 66.509 35.405 2.201 1.00 32.03 382 ASN A O 1
ATOM 2120 N N . GLU A 1 260 ? 68.669 35.946 2.202 1.00 19.61 383 GLU A N 1
ATOM 2121 C CA . GLU A 1 260 ? 69.074 34.688 2.804 1.00 14.81 383 GLU A CA 1
ATOM 2122 C C . GLU A 1 260 ? 69.927 34.934 4.045 1.00 13.86 383 GLU A C 1
ATOM 2123 O O . GLU A 1 260 ? 70.595 35.958 4.168 1.00 17.40 383 GLU A O 1
ATOM 2129 N N . ILE A 1 261 ? 69.957 33.952 4.932 1.00 9.99 384 ILE A N 1
ATOM 2130 C CA . ILE A 1 261 ? 70.896 33.951 6.056 1.00 9.64 384 ILE A CA 1
ATOM 2131 C C . ILE A 1 261 ? 71.975 32.919 5.799 1.00 8.98 384 ILE A C 1
ATOM 2132 O O . ILE A 1 261 ? 71.701 31.821 5.299 1.00 9.38 384 ILE A O 1
ATOM 2137 N N . TYR A 1 262 ? 73.208 33.280 6.139 1.00 9.13 385 TYR A N 1
ATOM 2138 C CA . TYR A 1 262 ? 74.354 32.398 6.007 1.00 8.74 385 TYR A CA 1
ATOM 2139 C C . TYR A 1 262 ? 75.549 33.132 6.596 1.00 8.75 385 TYR A C 1
ATOM 2140 O O . TYR A 1 262 ? 75.489 34.323 6.929 1.00 10.01 385 TYR A O 1
ATOM 2149 N N . SER A 1 263 ? 76.663 32.413 6.681 1.00 8.83 386 SER A N 1
ATOM 2150 C CA . SER A 1 263 ? 77.933 32.999 7.075 1.00 9.62 386 SER A CA 1
ATOM 2151 C C . SER A 1 263 ? 78.632 33.504 5.835 1.00 10.01 386 SER A C 1
ATOM 2152 O O . SER A 1 263 ? 79.006 32.715 4.979 1.00 10.61 386 SER A O 1
ATOM 2155 N N . ALA A 1 264 ? 78.856 34.835 5.750 1.00 10.84 387 ALA A N 1
ATOM 2156 C CA . ALA A 1 264 ? 79.453 35.407 4.543 1.00 12.57 387 ALA A CA 1
ATOM 2157 C C . ALA A 1 264 ? 80.872 34.901 4.319 1.00 12.41 387 ALA A C 1
ATOM 2158 O O . ALA A 1 264 ? 81.305 34.755 3.163 1.00 14.80 387 ALA A O 1
ATOM 2160 N N . LYS A 1 265 ? 81.615 34.666 5.398 1.00 12.74 388 LYS A N 1
ATOM 2161 C CA . LYS A 1 265 ? 82.989 34.198 5.346 1.00 14.55 388 LYS A CA 1
ATOM 2162 C C . LYS A 1 265 ? 83.076 32.783 5.893 1.00 13.08 388 LYS A C 1
ATOM 2163 O O . LYS A 1 265 ? 82.156 32.261 6.513 1.00 11.82 388 LYS A O 1
ATOM 2169 N N . ASP A 1 266 ? 84.221 32.139 5.666 1.00 12.90 389 ASP A N 1
ATOM 2170 C CA . ASP A 1 266 ? 84.472 30.810 6.214 1.00 12.63 389 ASP A CA 1
ATOM 2171 C C . ASP A 1 266 ? 84.270 30.840 7.722 1.00 11.69 389 ASP A C 1
ATOM 2172 O O . ASP A 1 266 ? 84.784 31.731 8.402 1.00 12.55 389 ASP A O 1
ATOM 2177 N N . ASN A 1 267 ? 83.490 29.894 8.232 1.00 10.41 390 ASN A N 1
ATOM 2178 C CA . ASN A 1 267 ? 83.294 29.757 9.671 1.00 9.84 390 ASN A CA 1
ATOM 2179 C C . ASN A 1 267 ? 83.727 28.385 10.151 1.00 10.32 390 ASN A C 1
ATOM 2180 O O . ASN A 1 267 ? 83.405 27.989 11.274 1.00 11.52 390 ASN A O 1
ATOM 2185 N N . GLN A 1 268 ? 84.502 27.666 9.320 1.00 10.73 391 GLN A N 1
ATOM 2186 C CA . GLN A 1 268 ? 84.858 26.281 9.615 1.00 10.58 391 GLN A CA 1
ATOM 2187 C C . GLN A 1 268 ? 86.290 26.098 10.118 1.00 11.59 391 GLN A C 1
ATOM 2188 O O . GLN A 1 268 ? 86.534 25.185 10.923 1.00 11.79 391 GLN A O 1
ATOM 2194 N N . TYR A 1 269 ? 87.243 26.908 9.640 1.00 11.41 392 TYR A N 1
ATOM 2195 C CA . TYR A 1 269 ? 88.656 26.728 9.980 1.00 12.07 392 TYR A CA 1
ATOM 2196 C C . TYR A 1 269 ? 89.239 28.023 10.493 1.00 12.92 392 TYR A C 1
ATOM 2197 O O . TYR A 1 269 ? 89.182 29.051 9.809 1.00 12.45 392 TYR A O 1
ATOM 2206 N N . LYS A 1 270 ? 89.851 27.952 11.676 1.00 13.31 393 LYS A N 1
ATOM 2207 C CA . LYS A 1 270 ? 90.627 29.089 12.159 1.00 13.80 393 LYS A CA 1
ATOM 2208 C C . LYS A 1 270 ? 91.681 29.499 11.138 1.00 15.04 393 LYS A C 1
ATOM 2209 O O . LYS A 1 270 ? 92.002 30.683 11.018 1.00 15.19 393 LYS A O 1
ATOM 2215 N N . ALA A 1 271 ? 92.252 28.539 10.403 1.00 14.56 394 ALA A N 1
ATOM 2216 C CA . ALA A 1 271 ? 93.266 28.871 9.402 1.00 15.67 394 ALA A CA 1
ATOM 2217 C C . ALA A 1 271 ? 92.713 29.771 8.313 1.00 15.88 394 ALA A C 1
ATOM 2218 O O . ALA A 1 271 ? 93.479 30.450 7.615 1.00 18.46 394 ALA A O 1
ATOM 2220 N N . ASN A 1 272 ? 91.393 29.785 8.141 1.00 14.08 395 ASN A N 1
ATOM 2221 C CA . ASN A 1 272 ? 90.739 30.630 7.155 1.00 15.34 395 ASN A CA 1
ATOM 2222 C C . ASN A 1 272 ? 90.064 31.828 7.805 1.00 14.17 395 ASN A C 1
ATOM 2223 O O . ASN A 1 272 ? 89.256 32.487 7.167 1.00 16.41 395 ASN A O 1
ATOM 2228 N N . GLY A 1 273 ? 90.364 32.115 9.079 1.00 14.58 396 GLY A N 1
ATOM 2229 C CA . GLY A 1 273 ? 89.811 33.268 9.742 1.00 15.39 396 GLY A CA 1
ATOM 2230 C C . GLY A 1 273 ? 88.660 32.991 10.691 1.00 15.20 396 GLY A C 1
ATOM 2231 O O . GLY A 1 273 ? 88.208 33.917 11.363 1.00 15.99 396 GLY A O 1
ATOM 2232 N N . ALA A 1 274 ? 88.163 31.756 10.760 1.00 13.24 397 ALA A N 1
ATOM 2233 C CA . ALA A 1 274 ? 87.056 31.484 11.672 1.00 12.83 397 ALA A CA 1
ATOM 2234 C C . ALA A 1 274 ? 87.516 31.643 13.119 1.00 12.59 397 ALA A C 1
ATOM 2235 O O . ALA A 1 274 ? 88.688 31.461 13.467 1.00 14.43 397 ALA A O 1
ATOM 2237 N N . THR A 1 275 ? 86.554 31.954 13.990 1.00 12.18 398 THR A N 1
ATOM 2238 C CA . THR A 1 275 ? 86.872 32.103 15.416 1.00 13.52 398 THR A CA 1
ATOM 2239 C C . THR A 1 275 ? 87.067 30.768 16.107 1.00 11.71 398 THR A C 1
ATOM 2240 O O . THR A 1 275 ? 87.871 30.667 17.050 1.00 13.64 398 THR A O 1
ATOM 2244 N N . PHE A 1 276 ? 86.335 29.761 15.671 1.00 12.11 399 PHE A N 1
ATOM 2245 C CA . PHE A 1 276 ? 86.386 28.421 16.225 1.00 12.20 399 PHE A CA 1
ATOM 2246 C C . PHE A 1 276 ? 86.526 27.454 15.067 1.00 11.38 399 PHE A C 1
ATOM 2247 O O . PHE A 1 276 ? 85.964 27.696 13.993 1.00 13.34 399 PHE A O 1
ATOM 2255 N N . ASN A 1 277 ? 87.208 26.329 15.286 1.00 11.96 400 ASN A N 1
ATOM 2256 C CA . ASN A 1 277 ? 87.168 25.254 14.296 1.00 12.77 400 ASN A CA 1
ATOM 2257 C C . ASN A 1 277 ? 85.854 24.501 14.406 1.00 11.59 400 ASN A C 1
ATOM 2258 O O . ASN A 1 277 ? 85.380 24.207 15.506 1.00 12.45 400 ASN A O 1
ATOM 2263 N N . GLY A 1 278 ? 85.286 24.151 13.257 1.00 11.81 401 GLY A N 1
ATOM 2264 C CA . GLY A 1 278 ? 84.065 23.395 13.213 1.00 11.74 401 GLY A CA 1
ATOM 2265 C C . GLY A 1 278 ? 84.236 21.899 13.331 1.00 11.78 401 GLY A C 1
ATOM 2266 O O . GLY A 1 278 ? 83.307 21.223 13.795 1.00 13.81 401 GLY A O 1
ATOM 2267 N N . ASP A 1 279 ? 85.377 21.373 12.863 1.00 13.63 402 ASP A N 1
ATOM 2268 C CA . ASP A 1 279 ? 85.584 19.935 12.699 1.00 14.98 402 ASP A CA 1
ATOM 2269 C C . ASP A 1 279 ? 85.967 19.301 14.024 1.00 19.06 402 ASP A C 1
ATOM 2270 O O . ASP A 1 279 ? 86.464 19.967 14.950 1.00 21.02 402 ASP A O 1
ATOM 2275 N N . GLY A 1 280 ? 85.774 17.980 14.085 1.00 22.76 403 GLY A N 1
ATOM 2276 C CA . GLY A 1 280 ? 86.301 17.167 15.159 1.00 27.15 403 GLY A CA 1
ATOM 2277 C C . GLY A 1 280 ? 85.369 17.104 16.355 1.00 27.50 403 GLY A C 1
ATOM 2278 O O . GLY A 1 280 ? 84.344 17.788 16.432 1.00 27.62 403 GLY A O 1
ATOM 2279 N N . ALA A 1 281 ? 85.758 16.266 17.321 1.00 27.90 404 ALA A N 1
ATOM 2280 C CA . ALA A 1 281 ? 84.949 16.099 18.517 1.00 29.50 404 ALA A CA 1
ATOM 2281 C C . ALA A 1 281 ? 84.810 17.397 19.298 1.00 29.09 404 ALA A C 1
ATOM 2282 O O . ALA A 1 281 ? 83.804 17.598 19.993 1.00 30.49 404 ALA A O 1
ATOM 2284 N N . ASP A 1 282 ? 85.809 18.273 19.228 1.00 29.29 405 ASP A N 1
ATOM 2285 C CA . ASP A 1 282 ? 85.802 19.530 19.967 1.00 31.92 405 ASP A CA 1
ATOM 2286 C C . ASP A 1 282 ? 85.356 20.714 19.125 1.00 26.90 405 ASP A C 1
ATOM 2287 O O . ASP A 1 282 ? 85.360 21.851 19.618 1.00 25.90 405 ASP A O 1
ATOM 2292 N N . GLY A 1 283 ? 84.940 20.486 17.896 1.00 20.58 406 GLY A N 1
ATOM 2293 C CA . GLY A 1 283 ? 84.590 21.594 17.043 1.00 16.69 406 GLY A CA 1
ATOM 2294 C C . GLY A 1 283 ? 83.199 22.110 17.330 1.00 14.48 406 GLY A C 1
ATOM 2295 O O . GLY A 1 283 ? 82.351 21.418 17.921 1.00 14.83 406 GLY A O 1
ATOM 2296 N N . TRP A 1 284 ? 82.940 23.333 16.862 1.00 12.71 407 TRP A N 1
ATOM 2297 C CA . TRP A 1 284 ? 81.643 23.951 17.155 1.00 12.41 407 TRP A CA 1
ATOM 2298 C C . TRP A 1 284 ? 80.477 23.191 16.532 1.00 11.44 407 TRP A C 1
ATOM 2299 O O . TRP A 1 284 ? 79.343 23.337 17.004 1.00 12.99 407 TRP A O 1
ATOM 2310 N N . ASP A 1 285 ? 80.721 22.404 15.476 1.00 11.54 408 ASP A N 1
ATOM 2311 C CA . ASP A 1 285 ? 79.660 21.743 14.724 1.00 12.09 408 ASP A CA 1
ATOM 2312 C C . ASP A 1 285 ? 79.535 20.287 15.099 1.00 14.82 408 ASP A C 1
ATOM 2313 O O . ASP A 1 285 ? 78.808 19.555 14.430 1.00 16.46 408 ASP A O 1
ATOM 2318 N N . ALA A 1 286 ? 80.179 19.857 16.176 1.00 13.54 409 ALA A N 1
ATOM 2319 C CA . ALA A 1 286 ? 80.093 18.451 16.551 1.00 16.76 409 ALA A CA 1
ATOM 2320 C C . ALA A 1 286 ? 78.674 18.125 16.977 1.00 16.77 409 ALA A C 1
ATOM 2321 O O . ALA A 1 286 ? 78.042 18.894 17.705 1.00 17.07 409 ALA A O 1
ATOM 2323 N N . VAL A 1 287 ? 78.197 16.955 16.570 1.00 20.32 410 VAL A N 1
ATOM 2324 C CA . VAL A 1 287 ? 76.826 16.560 16.870 1.00 25.19 410 VAL A CA 1
ATOM 2325 C C . VAL A 1 287 ? 76.802 15.100 17.287 1.00 29.86 410 VAL A C 1
ATOM 2326 O O . VAL A 1 287 ? 77.656 14.300 16.889 1.00 30.85 410 VAL A O 1
ATOM 2330 N N . ASN A 1 288 ? 75.806 14.750 18.088 1.00 29.75 411 ASN A N 1
ATOM 2331 C CA . ASN A 1 288 ? 75.556 13.355 18.406 1.00 31.54 411 ASN A CA 1
ATOM 2332 C C . ASN A 1 288 ? 74.699 12.738 17.311 1.00 35.17 411 ASN A C 1
ATOM 2333 O O . ASN A 1 288 ? 74.228 13.427 16.403 1.00 35.17 411 ASN A O 1
ATOM 2338 N N . ALA A 1 289 ? 74.468 11.424 17.407 1.00 35.16 412 ALA A N 1
ATOM 2339 C CA . ALA A 1 289 ? 73.571 10.761 16.460 1.00 36.46 412 ALA A CA 1
ATOM 2340 C C . ALA A 1 289 ? 72.153 11.304 16.562 1.00 35.01 412 ALA A C 1
ATOM 2341 O O . ALA A 1 289 ? 71.408 11.299 15.576 1.00 36.93 412 ALA A O 1
ATOM 2343 N N . ASP A 1 290 ? 71.754 11.759 17.746 1.00 39.30 413 ASP A N 1
ATOM 2344 C CA A ASP A 1 290 ? 70.425 12.328 17.916 0.40 42.53 413 ASP A CA 1
ATOM 2345 C CA B ASP A 1 290 ? 70.435 12.342 17.945 0.60 42.74 413 ASP A CA 1
ATOM 2346 C C . ASP A 1 290 ? 70.282 13.685 17.240 1.00 46.82 413 ASP A C 1
ATOM 2347 O O . ASP A 1 290 ? 69.168 14.210 17.176 1.00 53.70 413 ASP A O 1
ATOM 2356 N N . GLY A 1 291 ? 71.373 14.256 16.723 1.00 44.23 414 GLY A N 1
ATOM 2357 C CA . GLY A 1 291 ? 71.374 15.604 16.194 1.00 41.24 414 GLY A CA 1
ATOM 2358 C C . GLY A 1 291 ? 71.620 16.683 17.229 1.00 39.14 414 GLY A C 1
ATOM 2359 O O . GLY A 1 291 ? 71.720 17.866 16.868 1.00 35.43 414 GLY A O 1
ATOM 2360 N N . THR A 1 292 ? 71.698 16.321 18.505 1.00 43.29 415 THR A N 1
ATOM 2361 C CA . THR A 1 292 ? 71.948 17.317 19.530 1.00 42.83 415 THR A CA 1
ATOM 2362 C C . THR A 1 292 ? 73.367 17.862 19.359 1.00 40.87 415 THR A C 1
ATOM 2363 O O . THR A 1 292 ? 74.295 17.093 19.082 1.00 39.97 415 THR A O 1
ATOM 2367 N N . PRO A 1 293 ? 73.564 19.176 19.471 1.00 40.54 416 PRO A N 1
ATOM 2368 C CA . PRO A 1 293 ? 74.931 19.708 19.430 1.00 32.84 416 PRO A CA 1
ATOM 2369 C C . PRO A 1 293 ? 75.723 19.230 20.632 1.00 30.94 416 PRO A C 1
ATOM 2370 O O . PRO A 1 293 ? 75.223 19.162 21.762 1.00 29.76 416 PRO A O 1
ATOM 2374 N N . ARG A 1 294 ? 76.966 18.864 20.374 1.00 24.74 417 ARG A N 1
ATOM 2375 C CA . ARG A 1 294 ? 77.880 18.540 21.447 1.00 25.15 417 ARG A CA 1
ATOM 2376 C C . ARG A 1 294 ? 78.551 19.774 22.038 1.00 25.00 417 ARG A C 1
ATOM 2377 O O . ARG A 1 294 ? 78.993 19.706 23.188 1.00 31.05 417 ARG A O 1
ATOM 2385 N N . ALA A 1 295 ? 78.627 20.893 21.299 1.00 20.58 418 ALA A N 1
ATOM 2386 C CA . ALA A 1 295 ? 79.531 22.004 21.616 1.00 17.66 418 ALA A CA 1
ATOM 2387 C C . ALA A 1 295 ? 78.796 23.212 22.191 1.00 15.19 418 ALA A C 1
ATOM 2388 O O . ALA A 1 295 ? 77.807 23.673 21.625 1.00 15.69 418 ALA A O 1
ATOM 2390 N N . ALA A 1 296 ? 79.343 23.801 23.267 1.00 14.54 419 ALA A N 1
ATOM 2391 C CA . ALA A 1 296 ? 78.830 25.078 23.755 1.00 14.32 419 ALA A CA 1
ATOM 2392 C C . ALA A 1 296 ? 79.023 26.198 22.735 1.00 12.15 419 ALA A C 1
ATOM 2393 O O . ALA A 1 296 ? 78.323 27.220 22.809 1.00 14.37 419 ALA A O 1
ATOM 2395 N N . THR A 1 297 ? 79.902 26.031 21.750 1.00 11.37 420 THR A N 1
ATOM 2396 C CA . THR A 1 297 ? 80.130 27.030 20.719 1.00 11.92 420 THR A CA 1
ATOM 2397 C C . THR A 1 297 ? 79.243 26.819 19.477 1.00 10.34 420 THR A C 1
ATOM 2398 O O . THR A 1 297 ? 79.466 27.511 18.483 1.00 10.72 420 THR A O 1
ATOM 2402 N N . ALA A 1 298 ? 78.229 25.944 19.539 1.00 10.21 421 ALA A N 1
ATOM 2403 C CA . ALA A 1 298 ? 77.356 25.737 18.381 1.00 10.05 421 ALA A CA 1
ATOM 2404 C C . ALA A 1 298 ? 76.731 27.048 17.888 1.00 10.20 421 ALA A C 1
ATOM 2405 O O . ALA A 1 298 ? 76.470 27.196 16.686 1.00 9.99 421 ALA A O 1
ATOM 2407 N N . TYR A 1 299 ? 76.496 28.013 18.782 1.00 9.42 422 TYR A N 1
ATOM 2408 C CA . TYR A 1 299 ? 75.895 29.285 18.392 1.00 9.18 422 TYR A CA 1
ATOM 2409 C C . TYR A 1 299 ? 76.674 29.951 17.275 1.00 8.38 422 TYR A C 1
ATOM 2410 O O . TYR A 1 299 ? 76.110 30.718 16.489 1.00 9.10 422 TYR A O 1
ATOM 2419 N N . TYR A 1 300 ? 77.980 29.664 17.189 1.00 8.93 423 TYR A N 1
ATOM 2420 C CA . TYR A 1 300 ? 78.802 30.395 16.246 1.00 9.16 423 TYR A CA 1
ATOM 2421 C C . TYR A 1 300 ? 78.378 30.142 14.808 1.00 8.66 423 TYR A C 1
ATOM 2422 O O . TYR A 1 300 ? 78.624 30.993 13.943 1.00 8.78 423 TYR A O 1
ATOM 2431 N N . GLY A 1 301 ? 77.808 28.974 14.525 1.00 8.74 424 GLY A N 1
ATOM 2432 C CA . GLY A 1 301 ? 77.375 28.655 13.182 1.00 9.37 424 GLY A CA 1
ATOM 2433 C C . GLY A 1 301 ? 75.869 28.721 13.010 1.00 8.26 424 GLY A C 1
ATOM 2434 O O . GLY A 1 301 ? 75.355 28.156 12.035 1.00 9.56 424 GLY A O 1
ATOM 2435 N N . ALA A 1 302 ? 75.162 29.423 13.889 1.00 8.38 425 ALA A N 1
ATOM 2436 C CA . ALA A 1 302 ? 73.713 29.288 13.936 1.00 8.65 425 ALA A CA 1
ATOM 2437 C C . ALA A 1 302 ? 72.968 30.594 13.681 1.00 8.71 425 ALA A C 1
ATOM 2438 O O . ALA A 1 302 ? 73.423 31.689 14.031 1.00 8.97 425 ALA A O 1
ATOM 2440 N N . GLY A 1 303 ? 71.778 30.447 13.103 1.00 9.15 426 GLY A N 1
ATOM 2441 C CA . GLY A 1 303 ? 70.751 31.466 13.106 1.00 10.52 426 GLY A CA 1
ATOM 2442 C C . GLY A 1 303 ? 69.511 30.914 13.769 1.00 8.75 426 GLY A C 1
ATOM 2443 O O . GLY A 1 303 ? 69.488 29.792 14.282 1.00 8.94 426 GLY A O 1
ATOM 2444 N N . ALA A 1 304 ? 68.432 31.680 13.740 1.00 9.54 427 ALA A N 1
ATOM 2445 C CA . ALA A 1 304 ? 67.141 31.244 14.228 1.00 9.66 427 ALA A CA 1
ATOM 2446 C C . ALA A 1 304 ? 66.075 32.037 13.508 1.00 8.12 427 ALA A C 1
ATOM 2447 O O . ALA A 1 304 ? 66.382 32.995 12.796 1.00 8.32 427 ALA A O 1
ATOM 2449 N N . MET A 1 305 ? 64.818 31.631 13.700 1.00 8.12 428 MET A N 1
ATOM 2450 C CA . MET A 1 305 ? 63.707 32.330 13.084 1.00 8.56 428 MET A CA 1
ATOM 2451 C C . MET A 1 305 ? 62.530 32.363 14.035 1.00 7.94 428 MET A C 1
ATOM 2452 O O . MET A 1 305 ? 62.328 31.456 14.839 1.00 8.84 428 MET A O 1
ATOM 2457 N N . THR A 1 306 ? 61.702 33.400 13.900 1.00 7.67 429 THR A N 1
ATOM 2458 C CA . THR A 1 306 ? 60.303 33.322 14.328 1.00 7.84 429 THR A CA 1
ATOM 2459 C C . THR A 1 306 ? 59.548 32.692 13.176 1.00 6.70 429 THR A C 1
ATOM 2460 O O . THR A 1 306 ? 59.450 33.294 12.082 1.00 7.85 429 THR A O 1
ATOM 2464 N N . TYR A 1 307 ? 59.161 31.447 13.366 1.00 7.25 430 TYR A N 1
ATOM 2465 C CA . TYR A 1 307 ? 58.497 30.678 12.332 1.00 7.11 430 TYR A CA 1
ATOM 2466 C C . TYR A 1 307 ? 57.009 30.980 12.375 1.00 7.10 430 TYR A C 1
ATOM 2467 O O . TYR A 1 307 ? 56.329 30.752 13.391 1.00 8.35 430 TYR A O 1
ATOM 2476 N N . LYS A 1 308 ? 56.504 31.503 11.255 1.00 7.34 431 LYS A N 1
ATOM 2477 C CA . LYS A 1 308 ? 55.121 31.987 11.183 1.00 8.17 431 LYS A CA 1
ATOM 2478 C C . LYS A 1 308 ? 54.230 31.021 10.403 1.00 8.74 431 LYS A C 1
ATOM 2479 O O . LYS A 1 308 ? 53.086 31.350 10.091 1.00 13.68 431 LYS A O 1
ATOM 2485 N N . GLY A 1 309 ? 54.729 29.842 10.078 1.00 8.05 432 GLY A N 1
ATOM 2486 C CA . GLY A 1 309 ? 53.907 28.873 9.376 1.00 9.38 432 GLY A CA 1
ATOM 2487 C C . GLY A 1 309 ? 54.013 28.912 7.876 1.00 10.75 432 GLY A C 1
ATOM 2488 O O . GLY A 1 309 ? 53.322 28.140 7.226 1.00 17.10 432 GLY A O 1
ATOM 2489 N N . GLU A 1 310 ? 54.918 29.654 7.325 1.00 9.21 433 GLU A N 1
ATOM 2490 C CA . GLU A 1 310 ? 55.039 29.836 5.890 1.00 9.94 433 GLU A CA 1
ATOM 2491 C C . GLU A 1 310 ? 56.292 29.149 5.358 1.00 7.84 433 GLU A C 1
ATOM 2492 O O . GLU A 1 310 ? 57.245 28.898 6.106 1.00 8.18 433 GLU A O 1
ATOM 2498 N N . PRO A 1 311 ? 56.334 28.824 4.074 1.00 7.62 434 PRO A N 1
ATOM 2499 C CA . PRO 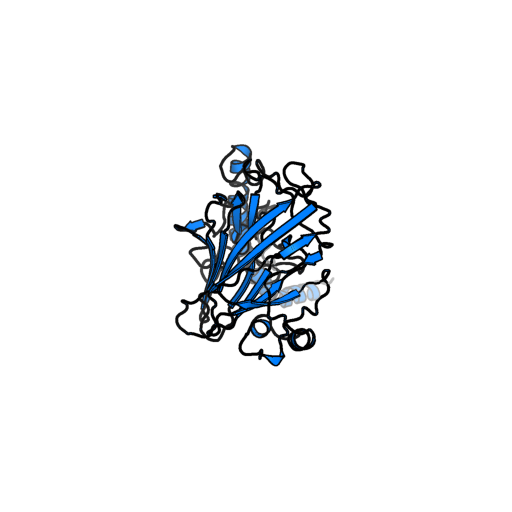A 1 311 ? 57.488 28.034 3.554 1.00 7.33 434 PRO A CA 1
ATOM 2500 C C . PRO A 1 311 ? 58.816 28.792 3.668 1.00 8.07 434 PRO A C 1
ATOM 2501 O O . PRO A 1 311 ? 58.884 30.041 3.663 1.00 9.05 434 PRO A O 1
ATOM 2505 N N . PHE A 1 312 ? 59.874 27.997 3.767 1.00 7.42 435 PHE A N 1
ATOM 2506 C CA . PHE A 1 312 ? 61.231 28.508 3.759 1.00 7.08 435 PHE A CA 1
ATOM 2507 C C . PHE A 1 312 ? 62.081 27.526 2.974 1.00 7.33 435 PHE A C 1
ATOM 2508 O O . PHE A 1 312 ? 61.675 26.399 2.738 1.00 8.37 435 PHE A O 1
ATOM 2516 N N . THR A 1 313 ? 63.274 27.963 2.564 1.00 7.95 436 THR A N 1
ATOM 2517 C CA . THR A 1 313 ? 64.091 27.143 1.665 1.00 8.06 436 THR A CA 1
ATOM 2518 C C . THR A 1 313 ? 65.525 27.096 2.151 1.00 8.80 436 THR A C 1
ATOM 2519 O O . THR A 1 313 ? 66.131 28.142 2.392 1.00 11.49 436 THR A O 1
ATOM 2523 N N . PHE A 1 314 ? 66.100 25.907 2.269 1.00 7.82 437 PHE A N 1
ATOM 2524 C CA . PHE A 1 314 ? 67.520 25.805 2.568 1.00 7.76 437 PHE A CA 1
ATOM 2525 C C . PHE A 1 314 ? 68.273 25.392 1.319 1.00 8.52 437 PHE A C 1
ATOM 2526 O O . PHE A 1 314 ? 67.724 24.698 0.440 1.00 8.60 437 PHE A O 1
ATOM 2534 N N . THR A 1 315 ? 69.523 25.849 1.225 1.00 8.37 438 THR A N 1
ATOM 2535 C CA . THR A 1 315 ? 70.358 25.477 0.099 1.00 8.85 438 THR A CA 1
ATOM 2536 C C . THR A 1 315 ? 71.765 25.146 0.556 1.00 8.30 438 THR A C 1
ATOM 2537 O O . THR A 1 315 ? 72.251 25.647 1.580 1.00 9.32 438 THR A O 1
ATOM 2541 N N . VAL A 1 316 ? 72.439 24.331 -0.239 1.00 7.71 439 VAL A N 1
ATOM 2542 C CA . VAL A 1 316 ? 73.846 24.025 -0.032 1.00 8.47 439 VAL A CA 1
ATOM 2543 C C . VAL A 1 316 ? 74.493 23.876 -1.392 1.00 8.26 439 VAL A C 1
ATOM 2544 O O . VAL A 1 316 ? 73.952 23.196 -2.283 1.00 8.85 439 VAL A O 1
ATOM 2548 N N . GLY A 1 317 ? 75.652 24.502 -1.571 1.00 8.51 440 GLY A N 1
ATOM 2549 C CA . GLY A 1 317 ? 76.349 24.411 -2.848 1.00 9.82 440 GLY A CA 1
ATOM 2550 C C . GLY A 1 317 ? 77.744 24.972 -2.705 1.00 8.76 440 GLY A C 1
ATOM 2551 O O . GLY A 1 317 ? 78.136 25.458 -1.649 1.00 9.92 440 GLY A O 1
ATOM 2552 N N . GLY A 1 318 ? 78.503 24.887 -3.798 1.00 9.31 441 GLY A N 1
ATOM 2553 C CA . GLY A 1 318 ? 79.856 25.426 -3.833 1.00 9.98 441 GLY A CA 1
ATOM 2554 C C . GLY A 1 318 ? 80.967 24.398 -3.847 1.00 9.17 441 GLY A C 1
ATOM 2555 O O . GLY A 1 318 ? 82.133 24.781 -4.001 1.00 10.13 441 GLY A O 1
ATOM 2556 N N . ASN A 1 319 ? 80.662 23.107 -3.682 1.00 9.60 442 ASN A N 1
ATOM 2557 C CA . ASN A 1 319 ? 81.709 22.095 -3.763 1.00 9.28 442 ASN A CA 1
ATOM 2558 C C . ASN A 1 319 ? 82.265 22.030 -5.172 1.00 10.85 442 ASN A C 1
ATOM 2559 O O . ASN A 1 319 ? 81.558 22.292 -6.158 1.00 11.09 442 ASN A O 1
ATOM 2564 N N . ASP A 1 320 ? 83.528 21.602 -5.278 1.00 11.72 443 ASP A N 1
ATOM 2565 C CA . ASP A 1 320 ? 84.078 21.281 -6.579 1.00 12.95 443 ASP A CA 1
ATOM 2566 C C . ASP A 1 320 ? 83.447 20.004 -7.147 1.00 12.37 443 ASP A C 1
ATOM 2567 O O . ASP A 1 320 ? 82.883 19.147 -6.437 1.00 12.16 443 ASP A O 1
ATOM 2572 N N . GLN A 1 321 ? 83.594 19.881 -8.459 1.00 12.98 444 GLN A N 1
ATOM 2573 C CA . GLN A 1 321 ? 83.163 18.685 -9.161 1.00 12.54 444 GLN A CA 1
ATOM 2574 C C . GLN A 1 321 ? 83.728 17.431 -8.501 1.00 13.16 444 GLN A C 1
ATOM 2575 O O . GLN A 1 321 ? 84.896 17.393 -8.069 1.00 14.70 444 GLN A O 1
ATOM 2581 N N . ASN A 1 322 ? 82.890 16.396 -8.394 1.00 12.95 445 ASN A N 1
ATOM 2582 C CA . ASN A 1 322 ? 83.274 15.089 -7.866 1.00 14.43 445 ASN A CA 1
ATOM 2583 C C . ASN A 1 322 ? 83.383 15.024 -6.348 1.00 13.82 445 ASN A C 1
ATOM 2584 O O . ASN A 1 322 ? 83.727 13.946 -5.829 1.00 14.31 445 ASN A O 1
ATOM 2589 N N . LEU A 1 323 ? 83.083 16.094 -5.618 1.00 11.80 446 LEU A N 1
ATOM 2590 C CA . LEU A 1 323 ? 82.979 15.993 -4.166 1.00 11.80 446 LEU A CA 1
ATOM 2591 C C . LEU A 1 323 ? 81.509 16.114 -3.821 1.00 10.82 446 LEU A C 1
ATOM 2592 O O . LEU A 1 323 ? 80.957 17.228 -3.867 1.00 10.42 446 LEU A O 1
ATOM 2597 N N . PRO A 1 324 ? 80.838 15.026 -3.464 1.00 10.91 447 PRO A N 1
ATOM 2598 C CA . PRO A 1 324 ? 79.377 15.073 -3.261 1.00 10.35 447 PRO A CA 1
ATOM 2599 C C . PRO A 1 324 ? 78.971 16.126 -2.246 1.00 9.57 447 PRO A C 1
ATOM 2600 O O . PRO A 1 324 ? 79.688 16.380 -1.260 1.00 11.00 447 PRO A O 1
ATOM 2604 N N . THR A 1 325 ? 77.843 16.781 -2.538 1.00 9.57 448 THR A N 1
ATOM 2605 C CA . THR A 1 325 ? 77.300 17.845 -1.700 1.00 10.03 448 THR A CA 1
ATOM 2606 C C . THR A 1 325 ? 76.297 17.234 -0.735 1.00 8.54 448 THR A C 1
ATOM 2607 O O . THR A 1 325 ? 75.388 16.516 -1.165 1.00 10.15 448 THR A O 1
ATOM 2611 N N . THR A 1 326 ? 76.441 17.522 0.558 1.00 8.68 449 THR A N 1
ATOM 2612 C CA . THR A 1 326 ? 75.531 17.013 1.590 1.00 8.51 449 THR A CA 1
ATOM 2613 C C . T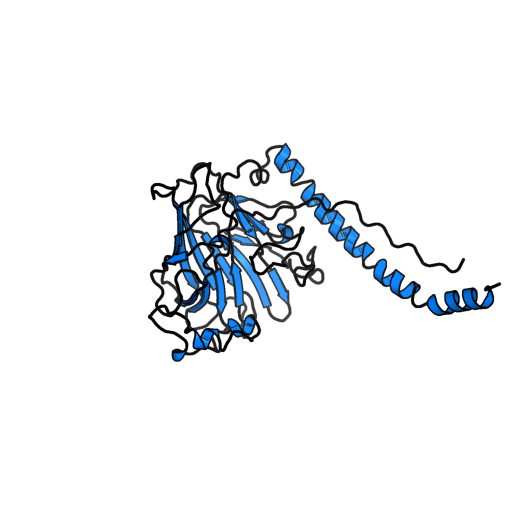HR A 1 326 ? 75.173 18.110 2.562 1.00 9.59 449 THR A C 1
ATOM 2614 O O . THR A 1 326 ? 75.948 19.044 2.774 1.00 9.86 449 THR A O 1
ATOM 2618 N N . ILE A 1 327 ? 74.044 17.926 3.239 1.00 9.26 450 ILE A N 1
ATOM 2619 C CA . ILE A 1 327 ? 73.670 18.739 4.387 1.00 9.06 450 ILE A CA 1
ATOM 2620 C C . ILE A 1 327 ? 72.726 17.933 5.252 1.00 8.55 450 ILE A C 1
ATOM 2621 O O . ILE A 1 327 ? 71.783 17.292 4.743 1.00 8.83 450 ILE A O 1
ATOM 2626 N N . TRP A 1 328 ? 72.929 18.000 6.573 1.00 8.82 451 TRP A N 1
ATOM 2627 C CA . TRP A 1 328 ? 71.946 17.517 7.531 1.00 8.53 451 TRP A CA 1
ATOM 2628 C C . TRP A 1 328 ? 71.230 18.770 7.998 1.00 7.53 451 TRP A C 1
ATOM 2629 O O . TRP A 1 328 ? 71.776 19.547 8.794 1.00 9.51 451 TRP A O 1
ATOM 2640 N N . PHE A 1 329 ? 70.042 19.026 7.441 1.00 7.84 452 PHE A N 1
ATOM 2641 C CA . PHE A 1 329 ? 69.302 20.219 7.824 1.00 9.01 452 PHE A CA 1
ATOM 2642 C C . PHE A 1 329 ? 68.254 19.802 8.824 1.00 8.84 452 PHE A C 1
ATOM 2643 O O . PHE A 1 329 ? 67.370 19.007 8.496 1.00 10.79 452 PHE A O 1
ATOM 2651 N N . ALA A 1 330 ? 68.313 20.384 10.007 1.00 9.75 453 ALA A N 1
ATOM 2652 C CA . ALA A 1 330 ? 67.320 20.145 11.025 1.00 10.96 453 ALA A CA 1
ATOM 2653 C C . ALA A 1 330 ? 66.786 21.483 11.495 1.00 10.76 453 ALA A C 1
ATOM 2654 O O . ALA A 1 330 ? 67.516 22.488 11.514 1.00 12.49 453 ALA A O 1
ATOM 2656 N N . THR A 1 331 ? 65.512 21.516 11.838 1.00 9.87 454 THR A N 1
ATOM 2657 C CA . THR A 1 331 ? 65.001 22.696 12.541 1.00 9.43 454 THR A CA 1
ATOM 2658 C C . THR A 1 331 ? 64.043 22.218 13.616 1.00 9.01 454 THR A C 1
ATOM 2659 O O . THR A 1 331 ? 63.280 21.274 13.430 1.00 11.43 454 THR A O 1
ATOM 2663 N N . ASN A 1 332 ? 64.098 22.859 14.758 1.00 8.69 455 ASN A N 1
ATOM 2664 C CA . ASN A 1 332 ? 63.401 22.418 15.967 1.00 7.88 455 ASN A CA 1
ATOM 2665 C C . ASN A 1 332 ? 63.439 23.614 16.924 1.00 7.69 455 ASN A C 1
ATOM 2666 O O . ASN A 1 332 ? 63.888 24.698 16.554 1.00 9.49 455 ASN A O 1
ATOM 2671 N N . SER A 1 333 ? 62.999 23.425 18.156 1.00 7.78 456 SER A N 1
ATOM 2672 C CA . SER A 1 333 ? 62.965 24.545 19.099 1.00 8.87 456 SER A CA 1
ATOM 2673 C C . SER A 1 333 ? 64.261 24.752 19.837 1.00 10.69 456 SER A C 1
ATOM 2674 O O . SER A 1 333 ? 64.349 25.704 20.618 1.00 14.01 456 SER A O 1
ATOM 2677 N N . ALA A 1 334 ? 65.285 23.928 19.586 1.00 9.35 457 ALA A N 1
ATOM 2678 C CA . ALA A 1 334 ? 66.538 24.034 20.343 1.00 12.06 457 ALA A CA 1
ATOM 2679 C C . ALA A 1 334 ? 67.490 25.012 19.666 1.00 9.63 457 ALA A C 1
ATOM 2680 O O . ALA A 1 334 ? 68.445 24.652 18.967 1.00 12.93 457 ALA A O 1
ATOM 2682 N N . VAL A 1 335 ? 67.211 26.276 19.862 1.00 10.02 458 VAL A N 1
ATOM 2683 C CA . VAL A 1 335 ? 68.046 27.335 19.322 1.00 9.88 458 VAL A CA 1
ATOM 2684 C C . VAL A 1 335 ? 69.402 27.328 20.011 1.00 9.92 458 VAL A C 1
ATOM 2685 O O . VAL A 1 335 ? 69.489 27.236 21.237 1.00 11.16 458 VAL A O 1
ATOM 2689 N N . ALA A 1 336 ? 70.469 27.464 19.219 1.00 9.01 459 ALA A N 1
ATOM 2690 C CA . ALA A 1 336 ? 71.847 27.490 19.713 1.00 9.47 459 ALA A CA 1
ATOM 2691 C C . ALA A 1 336 ? 72.209 28.936 20.064 1.00 10.05 459 ALA A C 1
ATOM 2692 O O . ALA A 1 336 ? 72.355 29.784 19.174 1.00 11.58 459 ALA A O 1
ATOM 2694 N N . VAL A 1 337 ? 72.385 29.195 21.355 1.00 10.21 460 VAL A N 1
ATOM 2695 C CA . VAL A 1 337 ? 72.733 30.539 21.844 1.00 10.23 460 VAL A CA 1
ATOM 2696 C C . VAL A 1 337 ? 74.065 30.475 22.575 1.00 9.74 460 VAL A C 1
ATOM 2697 O O . VAL A 1 337 ? 74.496 29.398 23.018 1.00 9.91 460 VAL A O 1
ATOM 2701 N N . PRO A 1 338 ? 74.746 31.603 22.735 1.00 10.10 461 PRO A N 1
ATOM 2702 C CA . PRO A 1 338 ? 75.983 31.587 23.539 1.00 10.84 461 PRO A CA 1
ATOM 2703 C C . PRO A 1 338 ? 75.697 31.181 24.977 1.00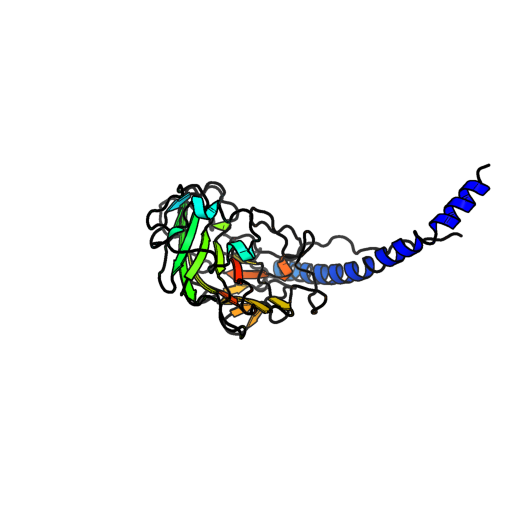 10.27 461 PRO A C 1
ATOM 2704 O O . PRO A 1 338 ? 74.675 31.556 25.550 1.00 11.57 461 PRO A O 1
ATOM 2708 N N . LYS A 1 339 ? 76.658 30.464 25.564 1.00 10.88 462 LYS A N 1
ATOM 2709 C CA . LYS A 1 339 ? 76.540 29.933 26.913 1.00 11.50 462 LYS A CA 1
ATOM 2710 C C . LYS A 1 339 ? 77.699 30.472 27.745 1.00 10.92 462 LYS A C 1
ATOM 2711 O O . LYS A 1 339 ? 78.635 31.125 27.238 1.00 12.30 462 LYS A O 1
ATOM 2717 N N . ASP A 1 340 ? 77.642 30.186 29.040 1.00 11.87 463 ASP A N 1
ATOM 2718 C CA . ASP A 1 340 ? 78.651 30.684 29.953 1.00 13.23 463 ASP A CA 1
ATOM 2719 C C . ASP A 1 340 ? 79.957 29.934 29.712 1.00 12.91 463 ASP A C 1
ATOM 2720 O O . ASP A 1 340 ? 80.001 28.709 29.886 1.00 14.94 463 ASP A O 1
ATOM 2725 N N . PRO A 1 341 ? 81.043 30.613 29.338 1.00 13.57 464 PRO A N 1
ATOM 2726 C CA . PRO A 1 341 ? 82.325 29.914 29.127 1.00 15.89 464 PRO A CA 1
ATOM 2727 C C . PRO A 1 341 ? 83.068 29.595 30.407 1.00 16.93 464 PRO A C 1
ATOM 2728 O O . PRO A 1 341 ? 84.133 28.973 30.348 1.00 20.93 464 PRO A O 1
ATOM 2732 N N . GLY A 1 342 ? 82.543 29.980 31.558 1.00 17.32 465 GLY A N 1
ATOM 2733 C CA . GLY A 1 342 ? 83.254 29.728 32.807 1.00 21.39 465 GLY A CA 1
ATOM 2734 C C . GLY A 1 342 ? 84.390 30.718 33.040 1.00 22.29 465 GLY A C 1
ATOM 2735 O O . GLY A 1 342 ? 84.340 31.880 32.624 1.00 24.09 465 GLY A O 1
ATOM 2736 N N . ALA A 1 343 ? 85.430 30.242 33.712 1.00 24.74 466 ALA A N 1
ATOM 2737 C CA . ALA A 1 343 ? 86.555 31.087 34.109 1.00 25.19 466 ALA A CA 1
ATOM 2738 C C . ALA A 1 343 ? 87.546 31.231 32.967 1.00 24.35 466 ALA A C 1
ATOM 2739 O O . ALA A 1 343 ? 87.729 30.317 32.162 1.00 25.92 466 ALA A O 1
ATOM 2741 N N . LYS A 1 344 ? 88.176 32.403 32.897 1.00 23.02 467 LYS A N 1
ATOM 2742 C CA . LYS A 1 344 ? 89.187 32.634 31.881 1.00 22.85 467 LYS A CA 1
ATOM 2743 C C . LYS A 1 344 ? 90.327 31.623 32.005 1.00 23.27 467 LYS A C 1
ATOM 2744 O O . LYS A 1 344 ? 90.741 31.274 33.114 1.00 26.58 467 LYS A O 1
ATOM 2750 N N . PRO A 1 345 ? 90.827 31.106 30.898 1.00 23.32 468 PRO A N 1
ATOM 2751 C CA . PRO A 1 345 ? 92.000 30.229 30.945 1.00 24.41 468 PRO A CA 1
ATOM 2752 C C . PRO A 1 345 ? 93.165 30.890 31.665 1.00 26.18 468 PRO A C 1
ATOM 2753 O O . PRO A 1 345 ? 93.343 32.112 31.627 1.00 29.36 468 PRO A O 1
ATOM 2757 N N . THR A 1 346 ? 93.944 30.065 32.327 1.00 27.98 469 THR A N 1
ATOM 2758 C CA . THR A 1 346 ? 95.145 30.511 33.031 1.00 28.44 469 THR A CA 1
ATOM 2759 C C . THR A 1 346 ? 96.383 29.934 32.352 1.00 30.04 469 THR A C 1
ATOM 2760 O O . THR A 1 346 ? 96.342 28.800 31.854 1.00 29.11 469 THR A O 1
ATOM 2764 N N . PRO A 1 347 ? 97.484 30.694 32.302 1.00 30.45 470 PRO A N 1
ATOM 2765 C CA . PRO A 1 347 ? 98.648 30.227 31.566 1.00 29.42 470 PRO A CA 1
ATOM 2766 C C . PRO A 1 347 ? 99.318 29.084 32.302 1.00 26.51 470 PRO A C 1
ATOM 2767 O O . PRO A 1 347 ? 99.225 28.986 33.538 1.00 29.26 470 PRO A O 1
ATOM 2771 N N . PRO A 1 348 ? 99.959 28.166 31.584 1.00 26.73 471 PRO A N 1
ATOM 2772 C CA . PRO A 1 348 ? 100.687 27.092 32.262 1.00 25.43 471 PRO A CA 1
ATOM 2773 C C . PRO A 1 348 ? 101.884 27.622 33.029 1.00 26.92 471 PRO A C 1
ATOM 2774 O O . PRO A 1 348 ? 102.476 28.643 32.682 1.00 27.31 471 PRO A O 1
ATOM 2778 N N . GLU A 1 349 ? 102.189 26.933 34.118 1.00 28.97 472 GLU A N 1
ATOM 2779 C CA A GLU A 1 349 ? 103.382 27.240 34.893 0.53 27.76 472 GLU A CA 1
ATOM 2780 C CA B GLU A 1 349 ? 103.384 27.234 34.896 0.47 27.86 472 GLU A CA 1
ATOM 2781 C C . GLU A 1 349 ? 104.624 26.839 34.106 1.00 27.52 472 GLU A C 1
ATOM 2782 O O . GLU A 1 349 ? 104.692 25.743 33.551 1.00 28.06 472 GLU A O 1
ATOM 2793 N N . LYS A 1 350 ? 105.593 27.739 34.041 1.00 27.57 473 LYS A N 1
ATOM 2794 C CA . LYS A 1 350 ? 106.807 27.442 33.277 1.00 27.07 473 LYS A CA 1
ATOM 2795 C C . LYS A 1 350 ? 107.653 26.423 34.053 1.00 26.01 473 LYS A C 1
ATOM 2796 O O . LYS A 1 350 ? 107.896 26.616 35.244 1.00 26.63 473 LYS A O 1
ATOM 2802 N N . PRO A 1 351 ? 108.065 25.307 33.442 1.00 26.52 474 PRO A N 1
ATOM 2803 C CA . PRO A 1 351 ? 108.991 24.408 34.132 1.00 26.35 474 PRO A CA 1
ATOM 2804 C C . PRO A 1 351 ? 110.316 25.088 34.416 1.00 25.60 474 PRO A C 1
ATOM 2805 O O . PRO A 1 351 ? 110.835 25.861 33.607 1.00 25.64 474 PRO A O 1
ATOM 2809 N N . GLU A 1 352 ? 110.851 24.802 35.588 1.00 21.52 475 GLU A N 1
ATOM 2810 C CA . GLU A 1 352 ? 112.140 25.342 35.981 1.00 21.71 475 GLU A CA 1
ATOM 2811 C C . GLU A 1 352 ? 112.953 24.252 36.655 1.00 23.06 475 GLU A C 1
ATOM 2812 O O . GLU A 1 352 ? 112.405 23.275 37.184 1.00 28.34 475 GLU A O 1
ATOM 2818 N N . LEU A 1 353 ? 114.283 24.427 36.614 1.00 22.38 476 LEU A N 1
ATOM 2819 C CA . LEU A 1 353 ? 115.203 23.629 37.401 1.00 22.37 476 LEU A CA 1
ATOM 2820 C C . LEU A 1 353 ? 115.612 24.315 38.698 1.00 23.08 476 LEU A C 1
ATOM 2821 O O . LEU A 1 353 ? 116.043 23.635 39.639 1.00 26.47 476 LEU A O 1
ATOM 2826 N N . LYS A 1 354 ? 115.458 25.625 38.787 1.00 28.22 477 LYS A N 1
ATOM 2827 C CA . LYS A 1 354 ? 115.710 26.328 40.038 1.00 35.72 477 LYS A CA 1
ATOM 2828 C C . LYS A 1 354 ? 114.650 26.030 41.096 1.00 43.48 477 LYS A C 1
ATOM 2829 O O . LYS A 1 354 ? 113.565 26.609 41.066 1.00 49.37 477 LYS A O 1
#

B-factor: mean 18.47, std 11.27, range [5.74, 63.89]

Radius of gyration: 23.71 Å; Cα contacts (8 Å, |Δi|>4): 884; chains: 1; bounding box: 80×49×64 Å

InterPro domains:
  IPR013574 Glucan-binding protein C/Surface antigen I/II, V-domain [PF08363] (169-455)
  IPR019931 LPXTG cell wall anchor motif [PF00746] (546-583)
  IPR019931 LPXTG cell wall anchor motif [PS50847] (549-583)
  IPR036234 Glucan-binding protein C/Surface antigen I/II, V-domain superfamily [G3DSA:2.60.530.10] (138-474)
  IPR036234 Glucan-binding protein C/Surface antigen I/II, V-domain superfamily [SSF74914] (145-471)

Organism: Streptococcus mutans serotype c (strain ATCC 700610 / UA159) (NCBI:txid210007)

Solvent-accessible surface area: 17145 Å² total; per-residue (Å²): 188,88,66,113,67,82,133,94,125,45,116,78,56,38,86,140,109,68,128,94,44,81,139,55,66,108,125,41,90,28,42,28,133,44,25,83,33,26,68,65,4,43,69,87,18,90,101,17,27,87,110,47,73,81,10,0,73,15,110,136,13,55,15,2,59,0,66,61,0,72,94,1,81,9,74,32,130,48,17,89,52,12,2,32,67,104,2,69,114,137,18,65,132,62,89,78,50,82,28,2,14,13,85,65,18,85,83,98,28,22,43,126,74,66,53,9,59,65,135,47,43,1,17,0,51,3,138,55,54,65,112,5,23,0,38,0,44,76,10,52,69,3,84,5,66,120,97,96,0,30,62,0,58,1,27,0,24,0,63,36,14,0,10,106,108,28,6,0,1,0,21,0,14,38,6,0,6,35,0,0,33,0,0,0,7,6,26,53,76,50,89,139,56,93,0,8,0,38,1,50,2,31,1,19,29,99,139,36,97,106,12,99,10,88,53,46,37,0,0,0,3,0,30,32,1,12,12,46,57,49,161,118,0,51,8,21,10,55,0,53,10,53,90,10,88,39,8,70,0,3,39,16,30,0,58,95,61,70,120,35,0,43,2,57,168,15,0,10,68,60,103,69,66,7,54,6,63,3,74,55,65,144,2,3,35,10,65,65,95,68,28,52,65,132,22,59,17,11,4,16,0,0,0,0,0,0,0,72,19,75,62,3,26,0,7,0,11,7,4,37,84,105,44,6,0,21,8,63,4,28,1,18,17,42,20,10,13,2,104,88,32,42,95,104,34,113,76,37,165,80,22,118,102,238

Nearest PDB structures (foldseek):
  5uqz-assembly1_A  TM=1.003E+00  e=2.331E-78  Streptococcus mutans UA159
  6tzl-assembly1_B  TM=6.898E-01  e=2.915E-25  Streptococcus mutans
  6e36-assembly2_B  TM=6.431E-01  e=4.177E-25  Streptococcus intermedius
  6ged-assembly1_A  TM=7.712E-01  e=7.560E-20  Enterococcus faecalis
  6evu-assembly1_A  TM=7.669E-01  e=1.020E-19  Enterococcus faecalis

Foldseek 3Di:
DCVVVVLVVCVVCVVVLQVVQVVQQVVQVLQLLLQVLLQVLVVVQVCCLVVVNQLVLLPVQAQKAQADFLQKFKDKPFAQWWFDVVNCVVLVVDDPQVSFACVPDDSVRTGRDFPDGRRFWTKGKAAAPTKMKMKIAPGDGIAGNPFRFGIKIKIKHWHFAQAPRRIWMWGAGSRQQQGIKIWYANADFDFPGKTKMKMFMWTAGPVGHTDFLVSLNHKKKFFDQFAADDPFWRKTKKKQQVPWFKNQAGSALWDDDPRIITRPFGQADVVRVHSFHQDDPAGLVDADPSRHTPYLNRSRGIIMTSRRRDMMMMMIIIGGGRRMTIDRTGMTSPYRHRDNPPDRDDRDDRDDPD